Protein AF-A0A940Q8C9-F1 (afdb_monomer_lite)

Structure (mmCIF, N/CA/C/O backbone):
data_AF-A0A940Q8C9-F1
#
_entry.id   AF-A0A940Q8C9-F1
#
loop_
_atom_site.group_PDB
_atom_site.id
_atom_site.type_symbol
_atom_site.label_atom_id
_atom_site.label_alt_id
_atom_site.label_comp_id
_atom_site.label_asym_id
_atom_site.label_entity_id
_atom_site.label_seq_id
_atom_site.pdbx_PDB_ins_code
_atom_site.Cartn_x
_atom_site.Cartn_y
_atom_site.Cartn_z
_atom_site.occupancy
_atom_site.B_iso_or_equiv
_atom_site.auth_seq_id
_atom_site.auth_comp_id
_atom_site.auth_asym_id
_atom_site.auth_atom_id
_atom_site.pdbx_PDB_model_num
ATOM 1 N N . MET A 1 1 ? -50.990 18.602 14.685 1.00 52.66 1 MET A N 1
ATOM 2 C CA . MET A 1 1 ? -50.144 17.385 14.624 1.00 52.66 1 MET A CA 1
ATOM 3 C C . MET A 1 1 ? -49.502 17.151 13.252 1.00 52.66 1 MET A C 1
ATOM 5 O O . MET A 1 1 ? -48.285 17.075 13.209 1.00 52.66 1 MET A O 1
ATOM 9 N N . LYS A 1 2 ? -50.237 17.135 12.124 1.00 50.38 2 LYS A N 1
ATOM 10 C CA . LYS A 1 2 ? -49.641 16.910 10.780 1.00 50.38 2 LYS A CA 1
ATOM 11 C C . LYS A 1 2 ? -48.564 17.929 10.350 1.00 50.38 2 LYS A C 1
ATOM 13 O O . LYS A 1 2 ? -47.567 17.538 9.761 1.00 50.38 2 LYS A O 1
ATOM 18 N N . LYS A 1 3 ? -48.713 19.215 10.699 1.00 49.19 3 LYS A N 1
ATOM 19 C CA . LYS A 1 3 ? -47.729 20.268 10.358 1.00 49.19 3 LYS A CA 1
ATOM 20 C C . LYS A 1 3 ? -46.406 20.170 11.140 1.00 49.19 3 LYS A C 1
ATOM 22 O O . LYS A 1 3 ? -45.382 20.600 10.633 1.00 49.19 3 LYS A O 1
ATOM 27 N N . PHE A 1 4 ? -46.424 19.581 12.338 1.00 51.31 4 PHE A N 1
ATOM 28 C CA . PHE A 1 4 ? -45.225 19.406 13.172 1.00 51.31 4 PHE A CA 1
ATOM 29 C C . PHE A 1 4 ? -44.402 18.190 12.715 1.00 51.31 4 PHE A C 1
ATOM 31 O O . PHE A 1 4 ? -43.180 18.235 12.678 1.00 51.31 4 PHE A O 1
ATOM 38 N N . SER A 1 5 ? -45.088 17.133 12.266 1.00 54.50 5 SER A N 1
ATOM 39 C CA . SER A 1 5 ? -44.463 15.935 11.695 1.00 54.50 5 SER A CA 1
ATOM 40 C C . SER A 1 5 ? -43.783 16.209 10.345 1.00 54.50 5 SER A C 1
ATOM 42 O O . SER A 1 5 ? -42.696 15.699 10.109 1.00 54.50 5 SER A O 1
ATOM 44 N N . MET A 1 6 ? -44.356 17.072 9.496 1.00 52.25 6 MET A N 1
ATOM 45 C CA . MET A 1 6 ? -43.742 17.443 8.211 1.00 52.25 6 MET A CA 1
ATOM 46 C C . MET A 1 6 ? -42.484 18.313 8.383 1.00 52.25 6 MET A C 1
ATOM 48 O O . MET A 1 6 ? -41.526 18.153 7.637 1.00 52.25 6 MET A O 1
ATOM 52 N N . PHE A 1 7 ? -42.453 19.183 9.399 1.00 61.44 7 PHE A N 1
ATOM 53 C CA . PHE A 1 7 ? -41.274 19.999 9.708 1.00 61.44 7 PHE A CA 1
ATOM 54 C C . PHE A 1 7 ? -40.111 19.144 10.237 1.00 61.44 7 PHE A C 1
ATOM 56 O O . PHE A 1 7 ? -38.974 19.326 9.816 1.00 61.44 7 PHE A O 1
ATOM 63 N N . LEU A 1 8 ? -40.401 18.152 11.088 1.00 61.50 8 LEU A N 1
ATOM 64 C CA . LEU A 1 8 ? -39.400 17.222 11.621 1.00 61.50 8 LEU A CA 1
ATOM 65 C C . LEU A 1 8 ? -38.779 16.335 10.525 1.00 61.50 8 LEU A C 1
ATOM 67 O O . LEU A 1 8 ? -37.570 16.133 10.518 1.00 61.50 8 LEU A O 1
ATOM 71 N N . VAL A 1 9 ? -39.581 15.866 9.562 1.00 64.19 9 VAL A N 1
ATOM 72 C CA . VAL A 1 9 ? -39.087 15.085 8.411 1.00 64.19 9 VAL A CA 1
ATOM 73 C C . VAL A 1 9 ? -38.202 15.934 7.491 1.00 64.19 9 VAL A C 1
ATOM 75 O O . VAL A 1 9 ? -37.179 15.445 7.028 1.00 64.19 9 VAL A O 1
ATOM 78 N N . CYS A 1 10 ? -38.529 17.213 7.269 1.00 58.03 10 CYS A N 1
ATOM 79 C CA . CYS A 1 10 ? -37.670 18.110 6.489 1.00 58.03 10 CYS A CA 1
ATOM 80 C C . CYS A 1 10 ? -36.346 18.431 7.197 1.00 58.03 10 CYS A C 1
ATOM 82 O O . CYS A 1 10 ? -35.326 18.514 6.525 1.00 58.03 10 CYS A O 1
ATOM 84 N N . VAL A 1 11 ? -36.335 18.576 8.527 1.00 60.50 11 VAL A N 1
ATOM 85 C CA . VAL A 1 11 ? -35.098 18.805 9.298 1.00 60.50 11 VAL A CA 1
ATOM 86 C C . VAL A 1 11 ? -34.205 17.561 9.302 1.00 60.50 11 VAL A C 1
ATOM 88 O O . VAL A 1 11 ? -33.005 17.692 9.099 1.00 60.50 11 VAL A O 1
ATOM 91 N N . ILE A 1 12 ? -34.771 16.356 9.438 1.00 59.47 12 ILE A N 1
ATOM 92 C CA . ILE A 1 12 ? -34.012 15.096 9.326 1.00 59.47 12 ILE A CA 1
ATOM 93 C C . ILE A 1 12 ? -33.476 14.910 7.899 1.00 59.47 12 ILE A C 1
ATOM 95 O O . ILE A 1 12 ? -32.313 14.560 7.738 1.00 59.47 12 ILE A O 1
ATOM 99 N N . ALA A 1 13 ? -34.276 15.222 6.872 1.00 56.12 13 ALA A N 1
ATOM 100 C CA . ALA A 1 13 ? -33.840 15.172 5.476 1.00 56.12 13 ALA A CA 1
ATOM 101 C C . ALA A 1 13 ? -32.721 16.189 5.172 1.00 56.12 13 ALA A C 1
ATOM 103 O O . ALA A 1 13 ? -31.769 15.867 4.467 1.00 56.12 13 ALA A O 1
ATOM 104 N N . LEU A 1 14 ? -32.800 17.401 5.734 1.00 52.22 14 LEU A N 1
ATOM 105 C CA . LEU A 1 14 ? -31.763 18.433 5.606 1.00 52.22 14 LEU A CA 1
ATOM 106 C C . LEU A 1 14 ? -30.478 18.062 6.361 1.00 52.22 14 LEU A C 1
ATOM 108 O O . LEU A 1 14 ? -29.399 18.303 5.834 1.00 52.22 14 LEU A O 1
ATOM 112 N N . LEU A 1 15 ? -30.579 17.420 7.530 1.00 51.66 15 LEU A N 1
ATOM 113 C CA . LEU A 1 15 ? -29.425 16.891 8.272 1.00 51.66 15 LEU A CA 1
ATOM 114 C C . LEU A 1 15 ? -28.796 15.665 7.588 1.00 51.66 15 LEU A C 1
ATOM 116 O O . LEU A 1 15 ? -27.588 15.477 7.672 1.00 51.66 15 LEU A O 1
ATOM 120 N N . SER A 1 16 ? -29.580 14.868 6.854 1.00 50.97 16 SER A N 1
ATOM 121 C CA . SER A 1 16 ? -29.065 13.750 6.049 1.00 50.97 16 SER A CA 1
ATOM 122 C C . SER A 1 16 ? -28.447 14.169 4.709 1.00 50.97 16 SER A C 1
ATOM 124 O O . SER A 1 16 ? -27.804 13.352 4.060 1.00 50.97 16 SER A O 1
ATOM 126 N N . LEU A 1 17 ? -28.634 15.422 4.274 1.00 45.56 17 LEU A N 1
ATOM 127 C CA . LEU A 1 17 ? -28.135 15.923 2.985 1.00 45.56 17 LEU A CA 1
ATOM 128 C C . LEU A 1 17 ? -26.824 16.719 3.090 1.00 45.56 17 LEU A C 1
ATOM 130 O O . LEU A 1 17 ? -26.270 17.085 2.057 1.00 45.56 17 LEU A O 1
ATOM 134 N N . THR A 1 18 ? -26.315 16.987 4.296 1.00 48.41 18 THR A N 1
ATOM 135 C CA . THR A 1 18 ? -25.105 17.812 4.488 1.00 48.41 18 THR A CA 1
ATOM 136 C C . THR A 1 18 ? -23.922 17.085 5.131 1.00 48.41 18 THR A C 1
ATOM 138 O O . THR A 1 18 ? -22.880 17.706 5.293 1.00 48.41 18 THR A O 1
ATOM 141 N N . GLY A 1 19 ? -24.052 15.807 5.511 1.00 44.69 19 GLY A N 1
ATOM 142 C CA . GLY A 1 19 ? -23.060 15.140 6.373 1.00 44.69 19 GLY A CA 1
ATOM 143 C C . GLY A 1 19 ? -22.216 14.023 5.751 1.00 44.69 19 GLY A C 1
ATOM 144 O O . GLY A 1 19 ? -21.206 13.659 6.334 1.00 44.69 19 GLY A O 1
ATOM 145 N N . CYS A 1 20 ? -22.589 13.461 4.598 1.00 44.59 20 CYS A N 1
ATOM 146 C CA . CYS A 1 20 ? -21.961 12.219 4.113 1.00 44.59 20 CYS A CA 1
ATOM 147 C C . CYS A 1 20 ? -20.843 12.406 3.073 1.00 44.59 20 CYS A C 1
ATOM 149 O O . CYS A 1 20 ? -20.395 11.416 2.509 1.00 44.59 20 CYS A O 1
ATOM 151 N N . SER A 1 21 ? -20.408 13.632 2.762 1.00 46.25 21 SER A N 1
ATOM 152 C CA . SER A 1 21 ? -19.502 13.856 1.619 1.00 46.25 21 SER A CA 1
ATOM 153 C C . SER A 1 21 ? -18.342 14.829 1.859 1.00 46.25 21 SER A C 1
ATOM 155 O O . SER A 1 21 ? -17.823 15.355 0.878 1.00 46.25 21 SER A O 1
ATOM 157 N N . MET A 1 22 ? -17.998 15.142 3.113 1.00 54.56 22 MET A N 1
ATOM 158 C CA . MET A 1 22 ? -16.935 16.106 3.469 1.00 54.56 22 MET A CA 1
ATOM 159 C C . MET A 1 22 ? -16.327 15.762 4.834 1.00 54.56 22 MET A C 1
ATOM 161 O O . MET A 1 22 ? -16.489 16.512 5.793 1.00 54.56 22 MET A O 1
ATOM 165 N N . LEU A 1 23 ? -15.762 14.564 4.983 1.00 69.62 23 LEU A N 1
ATOM 166 C CA . LEU A 1 23 ? -15.198 14.160 6.273 1.00 69.62 23 LEU A CA 1
ATOM 167 C C . LEU A 1 23 ? -13.676 14.312 6.253 1.00 69.62 23 LEU A C 1
ATOM 169 O O . LEU A 1 23 ? -13.144 15.084 7.044 1.00 69.62 23 LEU A O 1
ATOM 173 N N . TYR A 1 24 ? -12.983 13.701 5.295 1.00 78.56 24 TYR A N 1
ATOM 174 C CA . TYR A 1 24 ? -11.535 13.854 5.120 1.00 78.56 24 TYR A CA 1
ATOM 175 C C . TYR A 1 24 ? -11.202 15.005 4.161 1.00 78.56 24 TYR A C 1
ATOM 177 O O . TYR A 1 24 ? -11.070 14.787 2.958 1.00 78.56 24 TYR A O 1
ATOM 185 N N . ASP A 1 25 ? -11.066 16.225 4.684 1.00 84.00 25 ASP A N 1
ATOM 186 C CA . ASP A 1 25 ? -10.789 17.430 3.879 1.00 84.00 25 ASP A CA 1
ATOM 187 C C . ASP A 1 25 ? -9.340 17.933 4.002 1.00 84.00 25 ASP A C 1
ATOM 189 O O . ASP A 1 25 ? -8.892 18.742 3.182 1.00 84.00 25 ASP A O 1
ATOM 193 N N . ASN A 1 26 ? -8.568 17.417 4.964 1.00 88.19 26 ASN A N 1
ATOM 194 C CA . ASN A 1 26 ? -7.164 17.778 5.137 1.00 88.19 26 ASN A CA 1
ATOM 195 C C . ASN A 1 26 ? -6.228 16.725 4.541 1.00 88.19 26 ASN A C 1
ATOM 197 O O . ASN A 1 26 ? -6.516 15.528 4.564 1.00 88.19 26 ASN A O 1
ATOM 201 N N . TYR A 1 27 ? -5.097 17.188 4.016 1.00 91.88 27 TYR A N 1
ATOM 202 C CA . TYR A 1 27 ? -4.074 16.359 3.391 1.00 91.88 27 TYR A CA 1
ATOM 203 C C . TYR A 1 27 ? -2.691 16.936 3.683 1.00 91.88 27 TYR A C 1
ATOM 205 O O . TYR A 1 27 ? -2.486 18.145 3.568 1.00 91.88 27 TYR A O 1
ATOM 213 N N . GLN A 1 28 ? -1.756 16.061 4.040 1.00 93.06 28 GLN A N 1
ATOM 214 C CA . GLN A 1 28 ? -0.373 16.407 4.312 1.00 93.06 28 GLN A CA 1
ATOM 215 C C . GLN A 1 28 ? 0.560 15.392 3.643 1.00 93.06 28 GLN A C 1
ATOM 217 O O . GLN A 1 28 ? 0.499 14.196 3.929 1.00 93.06 28 GLN A O 1
ATOM 222 N N . ASN A 1 29 ? 1.452 15.884 2.782 1.00 93.06 29 ASN A N 1
ATOM 223 C CA . ASN A 1 29 ? 2.464 15.056 2.130 1.00 93.06 29 ASN A CA 1
ATOM 224 C C . ASN A 1 29 ? 3.605 14.751 3.093 1.00 93.06 29 ASN A C 1
ATOM 226 O O . ASN A 1 29 ? 4.049 15.654 3.814 1.00 93.06 29 ASN A O 1
ATOM 230 N N . ASN A 1 30 ? 4.106 13.514 3.038 1.00 91.38 30 ASN A N 1
ATOM 231 C CA . ASN A 1 30 ? 5.232 13.022 3.829 1.00 91.38 30 ASN A CA 1
ATOM 232 C C . ASN A 1 30 ? 5.134 13.455 5.306 1.00 91.38 30 ASN A C 1
ATOM 234 O O . ASN A 1 30 ? 6.054 14.035 5.887 1.00 91.38 30 ASN A O 1
ATOM 238 N N . ALA A 1 31 ? 3.947 13.255 5.874 1.00 93.19 31 ALA A N 1
ATOM 239 C CA . ALA A 1 31 ? 3.534 13.767 7.168 1.00 93.19 31 ALA A CA 1
ATOM 240 C C . ALA A 1 31 ? 4.180 13.003 8.330 1.00 93.19 31 ALA A C 1
ATOM 242 O O . ALA A 1 31 ? 4.533 13.604 9.345 1.00 93.19 31 ALA A O 1
ATOM 243 N N . ILE A 1 32 ? 4.321 11.683 8.189 1.00 95.88 32 ILE A N 1
ATOM 244 C CA . ILE A 1 32 ? 4.842 10.799 9.234 1.00 95.88 32 ILE A CA 1
ATOM 245 C C . ILE A 1 32 ? 5.510 9.578 8.607 1.00 95.88 32 ILE A C 1
ATOM 247 O O . ILE A 1 32 ? 4.900 8.890 7.804 1.00 95.88 32 ILE A O 1
ATOM 251 N N . ASN A 1 33 ? 6.760 9.289 8.973 1.00 93.94 33 ASN A N 1
ATOM 252 C CA . ASN A 1 33 ? 7.477 8.062 8.589 1.00 93.94 33 ASN A CA 1
ATOM 253 C C . ASN A 1 33 ? 7.437 7.715 7.084 1.00 93.94 33 ASN A C 1
ATOM 255 O O . ASN A 1 33 ? 7.368 6.540 6.737 1.00 93.94 33 ASN A O 1
ATOM 259 N N . GLY A 1 34 ? 7.469 8.711 6.192 1.00 95.50 34 GLY A N 1
ATOM 260 C CA . GLY A 1 34 ? 7.382 8.479 4.746 1.00 95.50 34 GLY A CA 1
ATOM 261 C C . GLY A 1 34 ? 5.957 8.368 4.202 1.00 95.50 34 GLY A C 1
ATOM 262 O O . GLY A 1 34 ? 5.801 8.105 3.018 1.00 95.50 34 GLY A O 1
ATOM 263 N N . PHE A 1 35 ? 4.922 8.563 5.021 1.00 97.62 35 PHE A N 1
ATOM 264 C CA . PHE A 1 35 ? 3.530 8.494 4.587 1.00 97.62 35 PHE A CA 1
ATOM 265 C C . PHE A 1 35 ? 2.925 9.853 4.278 1.00 97.62 35 PHE A C 1
ATOM 267 O O . PHE A 1 35 ? 3.045 10.805 5.051 1.00 97.62 35 PHE A O 1
ATOM 274 N N . ASP A 1 36 ? 2.167 9.890 3.198 1.00 97.00 36 ASP A N 1
ATOM 275 C CA . ASP A 1 36 ? 1.113 10.863 2.980 1.00 97.00 36 ASP A CA 1
ATOM 276 C C . ASP A 1 36 ? -0.103 10.521 3.848 1.00 97.00 36 ASP A C 1
ATOM 278 O O . ASP A 1 36 ? -0.522 9.363 3.920 1.00 97.00 36 ASP A O 1
ATOM 282 N N . VAL A 1 37 ? -0.669 11.536 4.504 1.00 96.75 37 VAL A N 1
ATOM 283 C CA . VAL A 1 37 ? -1.803 11.382 5.424 1.00 96.75 37 VAL A CA 1
ATOM 284 C C . VAL A 1 37 ? -2.952 12.277 4.996 1.00 96.75 37 VAL A C 1
ATOM 286 O O . VAL A 1 37 ? -2.770 13.458 4.689 1.00 96.75 37 VAL A O 1
ATOM 289 N N . LYS A 1 38 ? -4.161 11.724 5.041 1.00 95.00 38 LYS A N 1
ATOM 290 C CA . LYS A 1 38 ? -5.417 12.462 4.918 1.00 95.00 38 LYS A CA 1
ATOM 291 C C . LYS A 1 38 ? -6.206 12.295 6.200 1.00 95.00 38 LYS A C 1
ATOM 293 O O . LYS A 1 38 ? -6.242 11.205 6.756 1.00 95.00 38 LYS A O 1
ATOM 298 N N . TYR A 1 39 ? -6.808 13.372 6.692 1.00 94.56 39 TYR A N 1
ATOM 299 C CA . TYR A 1 39 ? -7.421 13.358 8.018 1.00 94.56 39 TYR A CA 1
ATOM 300 C C . TYR A 1 39 ? -8.653 14.253 8.127 1.00 94.56 39 TYR A C 1
ATOM 302 O O . TYR A 1 39 ? -8.871 15.181 7.337 1.00 94.56 39 TYR A O 1
ATOM 310 N N . SER A 1 40 ? -9.459 13.948 9.137 1.00 91.81 40 SER A N 1
ATOM 311 C CA . SER A 1 40 ? -10.677 14.647 9.498 1.00 91.81 40 SER A CA 1
ATOM 312 C C . SER A 1 40 ? -10.627 15.054 10.963 1.00 91.81 40 SER A C 1
ATOM 314 O O . SER A 1 40 ? -10.765 14.217 11.846 1.00 91.81 40 SER A O 1
ATOM 316 N N . GLU A 1 41 ? -10.542 16.354 11.232 1.00 89.62 41 GLU A N 1
ATOM 317 C CA . GLU A 1 41 ? -10.690 16.870 12.604 1.00 89.62 41 GLU A CA 1
ATOM 318 C C . GLU A 1 41 ? -12.118 16.673 13.146 1.00 89.62 41 GLU A C 1
ATOM 320 O O . GLU A 1 41 ? -12.353 16.753 14.346 1.00 89.62 41 GLU A O 1
ATOM 325 N N . VAL A 1 42 ? -13.094 16.452 12.258 1.00 88.38 42 VAL A N 1
ATOM 326 C CA . VAL A 1 42 ? -14.498 16.236 12.632 1.00 88.38 42 VAL A CA 1
ATOM 327 C C . VAL A 1 42 ? -14.743 14.789 13.046 1.00 88.38 42 VAL A C 1
ATOM 329 O O . VAL A 1 42 ? -15.498 14.562 13.990 1.00 88.38 42 VAL A O 1
ATOM 332 N N . LEU A 1 43 ? -14.146 13.827 12.334 1.00 88.12 43 LEU A N 1
ATOM 333 C CA . LEU A 1 43 ? -14.212 12.412 12.710 1.00 88.12 43 LEU A CA 1
ATOM 334 C C . LEU A 1 43 ? -13.189 12.028 13.776 1.00 88.12 43 LEU A C 1
ATOM 336 O O . LEU A 1 43 ? -13.402 11.025 14.441 1.00 88.12 43 LEU A O 1
ATOM 340 N N . ASP A 1 44 ? -12.137 12.831 13.953 1.00 91.88 44 ASP A N 1
ATOM 341 C CA . ASP A 1 44 ? -10.985 12.504 14.801 1.00 91.88 44 ASP A CA 1
ATOM 342 C C . ASP A 1 44 ? -10.204 11.277 14.285 1.00 91.88 44 ASP A C 1
ATOM 344 O O . ASP A 1 44 ? -9.709 10.434 15.035 1.00 91.88 44 ASP A O 1
ATOM 348 N N . GLU A 1 45 ? -10.108 11.172 12.958 1.00 94.31 45 GLU A N 1
ATOM 349 C CA . GLU A 1 45 ? -9.556 10.017 12.248 1.00 94.31 45 GLU A CA 1
ATOM 350 C C . GLU A 1 45 ? -8.667 10.445 11.074 1.00 94.31 45 GLU A C 1
ATOM 352 O O . GLU A 1 45 ? -8.815 11.527 10.491 1.00 94.31 45 GLU A O 1
ATOM 357 N N . ALA A 1 46 ? -7.753 9.555 10.700 1.00 96.12 46 ALA A N 1
ATOM 358 C CA . ALA A 1 46 ? -6.815 9.696 9.603 1.00 96.12 46 ALA A CA 1
ATOM 359 C C . ALA A 1 46 ? -6.680 8.385 8.811 1.00 96.12 46 ALA A C 1
ATOM 361 O O . ALA A 1 46 ? -6.925 7.292 9.316 1.00 96.12 46 ALA A O 1
ATOM 362 N N . PHE A 1 47 ? -6.219 8.488 7.571 1.00 95.75 47 PHE A N 1
ATOM 363 C CA . PHE A 1 47 ? -5.768 7.351 6.776 1.00 95.75 47 PHE A CA 1
ATOM 364 C C . PHE A 1 47 ? -4.481 7.696 6.026 1.00 95.75 47 PHE A C 1
ATOM 366 O O . PHE A 1 47 ? -4.201 8.868 5.750 1.00 95.75 47 PHE A O 1
ATOM 373 N N . VAL A 1 48 ? -3.703 6.668 5.688 1.00 96.12 48 VAL A N 1
ATOM 374 C CA . VAL A 1 48 ? -2.496 6.799 4.855 1.00 96.12 48 VAL A CA 1
ATOM 375 C C . VAL A 1 48 ? -2.771 6.293 3.449 1.00 96.12 48 VAL A C 1
ATOM 377 O O . VAL A 1 48 ? -3.435 5.271 3.286 1.00 96.12 48 VAL A O 1
ATOM 380 N N . ASP A 1 49 ? -2.262 6.975 2.423 1.00 92.44 49 ASP A N 1
ATOM 381 C CA . ASP A 1 49 ? -2.480 6.564 1.028 1.00 92.44 49 ASP A CA 1
ATOM 382 C C . ASP A 1 49 ? -1.223 6.487 0.156 1.00 92.44 49 ASP A C 1
ATOM 384 O O . ASP A 1 49 ? -1.209 5.740 -0.813 1.00 92.44 49 ASP A O 1
ATOM 388 N N . THR A 1 50 ? -0.123 7.132 0.521 1.00 94.56 50 THR A N 1
ATOM 389 C CA . THR A 1 50 ? 1.147 6.924 -0.192 1.00 94.56 50 THR A CA 1
ATOM 390 C C . THR A 1 50 ? 2.256 6.681 0.804 1.00 94.56 50 THR A C 1
ATOM 392 O O . THR A 1 50 ? 2.416 7.463 1.734 1.00 94.56 50 THR A O 1
ATOM 395 N N . TYR A 1 51 ? 3.033 5.619 0.604 1.00 96.94 51 TYR A N 1
ATOM 396 C CA . TYR A 1 51 ? 4.329 5.442 1.248 1.00 96.94 51 TYR A CA 1
ATOM 397 C C . TYR A 1 51 ? 5.448 5.767 0.255 1.00 96.94 51 TYR A C 1
ATOM 399 O O . TYR A 1 51 ? 5.572 5.118 -0.784 1.00 96.94 51 TYR A O 1
ATOM 407 N N . HIS A 1 52 ? 6.265 6.760 0.585 1.00 96.88 52 HIS A N 1
ATOM 408 C CA . HIS A 1 52 ? 7.420 7.195 -0.197 1.00 96.88 52 HIS A CA 1
ATOM 409 C C . HIS A 1 52 ? 8.621 6.304 0.123 1.00 96.88 52 HIS A C 1
ATOM 411 O O . HIS A 1 52 ? 9.312 6.517 1.122 1.00 96.88 52 HIS A O 1
ATOM 417 N N . TRP A 1 53 ? 8.864 5.286 -0.706 1.00 97.06 53 TRP A N 1
ATOM 418 C CA . TRP A 1 53 ? 10.000 4.383 -0.522 1.00 97.06 53 TRP A CA 1
ATOM 419 C C . TRP A 1 53 ? 11.304 5.064 -0.953 1.00 97.06 53 TRP A C 1
ATOM 421 O O . TRP A 1 53 ? 11.376 5.698 -2.001 1.00 97.06 53 TRP A O 1
ATOM 431 N N . ASP A 1 54 ? 12.366 4.920 -0.162 1.00 94.81 54 ASP A N 1
ATOM 432 C CA . ASP A 1 54 ? 13.659 5.568 -0.429 1.00 94.81 54 ASP A CA 1
ATOM 433 C C . ASP A 1 54 ? 14.612 4.731 -1.307 1.00 94.81 54 ASP A C 1
ATOM 435 O O . ASP A 1 54 ? 15.730 5.158 -1.599 1.00 94.81 54 ASP A O 1
ATOM 439 N N . GLY A 1 55 ? 14.179 3.543 -1.740 1.00 94.75 55 GLY A N 1
ATOM 440 C CA . GLY A 1 55 ? 14.975 2.620 -2.552 1.00 94.75 55 GLY A CA 1
ATOM 441 C C . GLY A 1 55 ? 15.815 1.617 -1.750 1.00 94.75 55 GLY A C 1
ATOM 442 O O . GLY A 1 55 ? 16.447 0.746 -2.351 1.00 94.75 55 GLY A O 1
ATOM 443 N N . THR A 1 56 ? 15.831 1.699 -0.415 1.00 95.31 56 THR A N 1
ATOM 444 C CA . THR A 1 56 ? 16.619 0.801 0.449 1.00 95.31 56 THR A CA 1
ATOM 445 C C . THR A 1 56 ? 15.865 -0.478 0.813 1.00 95.31 56 THR A C 1
ATOM 447 O O . THR A 1 56 ? 14.633 -0.520 0.833 1.00 95.31 56 THR A O 1
ATOM 450 N N . ASP A 1 57 ? 16.596 -1.551 1.123 1.00 95.44 57 ASP A N 1
ATOM 451 C CA . ASP A 1 57 ? 15.982 -2.805 1.577 1.00 95.44 57 ASP A CA 1
ATOM 452 C C . ASP A 1 57 ? 15.381 -2.670 2.982 1.00 95.44 57 ASP A C 1
ATOM 454 O O . ASP A 1 57 ? 14.362 -3.293 3.286 1.00 95.44 57 ASP A O 1
ATOM 458 N N . GLU A 1 58 ? 15.967 -1.828 3.835 1.00 95.56 58 GLU A N 1
ATOM 459 C CA . GLU A 1 58 ? 15.454 -1.536 5.170 1.00 95.56 58 GLU A CA 1
ATOM 460 C C . GLU A 1 58 ? 14.047 -0.930 5.099 1.00 95.56 58 GLU A C 1
ATOM 462 O O . GLU A 1 58 ? 13.139 -1.423 5.776 1.00 95.56 58 GLU A O 1
ATOM 467 N N . ALA A 1 59 ? 13.841 0.054 4.215 1.00 95.38 59 ALA A N 1
ATOM 468 C CA . ALA A 1 59 ? 12.561 0.732 4.003 1.00 95.38 59 ALA A CA 1
ATOM 469 C C . ALA A 1 59 ? 11.491 -0.133 3.304 1.00 95.38 59 ALA A C 1
ATOM 471 O O . ALA A 1 59 ? 10.355 0.303 3.136 1.00 95.38 59 ALA A O 1
ATOM 472 N N . LYS A 1 60 ? 11.801 -1.386 2.938 1.00 97.12 60 LYS A N 1
ATOM 473 C CA . LYS A 1 60 ? 10.772 -2.365 2.539 1.00 97.12 60 LYS A CA 1
ATOM 474 C C . LYS A 1 60 ? 9.989 -2.917 3.730 1.00 97.12 60 LYS A C 1
ATOM 476 O O . LYS A 1 60 ? 8.983 -3.594 3.528 1.00 97.12 60 LYS A O 1
ATOM 481 N N . ASN A 1 61 ? 10.447 -2.665 4.959 1.00 98.06 61 ASN A N 1
ATOM 482 C CA . ASN A 1 61 ? 9.757 -3.032 6.193 1.00 98.06 61 ASN A CA 1
ATOM 483 C C . ASN A 1 61 ? 8.975 -1.822 6.703 1.00 98.06 61 ASN A C 1
ATOM 485 O O . ASN A 1 61 ? 9.499 -0.961 7.406 1.00 98.06 61 ASN A O 1
ATOM 489 N N . ILE A 1 62 ? 7.714 -1.765 6.305 1.00 97.62 62 ILE A N 1
ATOM 490 C CA . ILE A 1 62 ? 6.813 -0.645 6.513 1.00 97.62 62 ILE A CA 1
ATOM 491 C C . ILE A 1 62 ? 5.988 -0.907 7.770 1.00 97.62 62 ILE A C 1
ATOM 493 O O . ILE A 1 62 ? 5.346 -1.947 7.893 1.00 97.62 62 ILE A O 1
ATOM 497 N N . VAL A 1 63 ? 5.966 0.053 8.689 1.00 98.06 63 VAL A N 1
ATOM 498 C CA . VAL A 1 63 ? 5.087 0.034 9.864 1.00 98.06 63 VAL A CA 1
ATOM 499 C C . VAL A 1 63 ? 4.039 1.116 9.675 1.00 98.06 63 VAL A C 1
ATOM 501 O O . VAL A 1 63 ? 4.388 2.295 9.588 1.00 98.06 63 VAL A O 1
ATOM 504 N N . ILE A 1 64 ? 2.769 0.721 9.588 1.00 97.94 64 ILE A N 1
ATOM 505 C CA . ILE A 1 64 ? 1.666 1.681 9.530 1.00 97.94 64 ILE A CA 1
ATOM 506 C C . ILE A 1 64 ? 1.605 2.394 10.886 1.00 97.94 64 ILE A C 1
ATOM 508 O O . ILE A 1 64 ? 1.568 1.706 11.900 1.00 97.94 64 ILE A O 1
ATOM 512 N N . PRO A 1 65 ? 1.642 3.734 10.959 1.00 97.56 65 PRO A N 1
ATOM 513 C CA . PRO A 1 65 ? 1.572 4.416 12.245 1.00 97.56 65 PRO A CA 1
ATOM 514 C C . PRO A 1 65 ? 0.192 4.226 12.892 1.00 97.56 65 PRO A C 1
ATOM 516 O O . PRO A 1 65 ? -0.807 4.069 12.198 1.00 97.56 65 PRO A O 1
ATOM 519 N N . GLU A 1 66 ? 0.124 4.266 14.222 1.00 97.44 66 GLU A N 1
ATOM 520 C CA . GLU A 1 66 ? -1.154 4.161 14.943 1.00 97.44 66 GLU A CA 1
ATOM 521 C C . GLU A 1 66 ? -1.985 5.445 14.869 1.00 97.44 66 GLU A C 1
ATOM 523 O O . GLU A 1 66 ? -3.217 5.387 14.889 1.00 97.44 66 GLU A O 1
ATOM 528 N N . GLU A 1 67 ? -1.308 6.596 14.836 1.00 97.25 67 GLU A N 1
ATOM 529 C CA . GLU A 1 67 ? -1.898 7.921 15.011 1.00 97.25 67 GLU A CA 1
ATOM 530 C C . GLU A 1 67 ? -1.134 8.992 14.217 1.00 97.25 67 GLU A C 1
ATOM 532 O O . GLU A 1 67 ? 0.063 8.865 13.935 1.00 97.25 67 GLU A O 1
ATOM 537 N N . TYR A 1 68 ? -1.828 10.084 13.905 1.00 97.19 68 TYR A N 1
ATOM 538 C CA . TYR A 1 68 ? -1.274 11.322 13.369 1.00 97.19 68 TYR A CA 1
ATOM 539 C C . TYR A 1 68 ? -1.972 12.517 14.029 1.00 97.19 68 TYR A C 1
ATOM 541 O O . TYR A 1 68 ? -3.185 12.650 13.919 1.00 97.19 68 TYR A O 1
ATOM 549 N N . ASN A 1 69 ? -1.217 13.403 14.690 1.00 95.06 69 ASN A N 1
ATOM 550 C CA . ASN A 1 69 ? -1.765 14.540 15.451 1.00 95.06 69 ASN A CA 1
ATOM 551 C C . ASN A 1 69 ? -2.908 14.133 16.404 1.00 95.06 69 ASN A C 1
ATOM 553 O O . ASN A 1 69 ? -3.985 14.720 16.357 1.00 95.06 69 ASN A O 1
ATOM 557 N N . ASP A 1 70 ? -2.671 13.108 17.228 1.00 95.44 70 ASP A N 1
ATOM 558 C CA . ASP A 1 70 ? -3.630 12.523 18.183 1.00 95.44 70 ASP A CA 1
ATOM 559 C C . ASP A 1 70 ? -4.882 11.863 17.551 1.00 95.44 70 ASP A C 1
ATOM 561 O O . ASP A 1 70 ? -5.672 11.251 18.266 1.00 95.44 70 ASP A O 1
ATOM 565 N N . MET A 1 71 ? -5.044 11.915 16.222 1.00 96.19 71 MET A N 1
ATOM 566 C CA . MET A 1 71 ? -6.099 11.209 15.486 1.00 96.19 71 MET A CA 1
ATOM 567 C C . MET A 1 71 ? -5.643 9.800 15.127 1.00 96.19 71 MET A C 1
ATOM 569 O O . MET A 1 71 ? -4.511 9.598 14.681 1.00 96.19 71 MET A O 1
ATOM 573 N N . LYS A 1 72 ? -6.540 8.821 15.243 1.00 97.00 72 LYS A N 1
ATOM 574 C CA . LYS A 1 72 ? -6.234 7.428 14.896 1.00 97.00 72 LYS A CA 1
ATOM 575 C C . LYS A 1 72 ? -6.074 7.253 13.394 1.00 97.00 72 LYS A C 1
ATOM 577 O O . LYS A 1 72 ? -6.892 7.751 12.627 1.00 97.00 72 LYS A O 1
ATOM 582 N N . ILE A 1 73 ? -5.070 6.483 12.982 1.00 97.31 73 ILE A N 1
ATOM 583 C CA . ILE A 1 73 ? -4.976 5.994 11.607 1.00 97.31 73 ILE A CA 1
ATOM 584 C C . ILE A 1 73 ? -5.820 4.727 11.497 1.00 97.31 73 ILE A C 1
ATOM 586 O O . ILE A 1 73 ? -5.450 3.675 12.020 1.00 97.31 73 ILE A O 1
ATOM 590 N N . THR A 1 74 ? -6.965 4.848 10.834 1.00 96.62 74 THR A N 1
ATOM 591 C CA . THR A 1 74 ? -7.991 3.800 10.764 1.00 96.62 74 THR A CA 1
ATOM 592 C C . THR A 1 74 ? -8.001 3.059 9.434 1.00 96.62 74 THR A C 1
ATOM 594 O O . THR A 1 74 ? -8.560 1.966 9.356 1.00 96.62 74 THR A O 1
ATOM 597 N N . ALA A 1 75 ? -7.345 3.585 8.393 1.00 95.50 75 ALA A N 1
ATOM 598 C CA . ALA A 1 75 ? -7.378 2.958 7.076 1.00 95.50 75 ALA A CA 1
ATOM 599 C C . ALA A 1 75 ? -6.075 3.038 6.265 1.00 95.50 75 ALA A C 1
ATOM 601 O O . ALA A 1 75 ? -5.271 3.969 6.398 1.00 95.50 75 ALA A O 1
ATOM 602 N N . LEU A 1 76 ? -5.915 2.051 5.375 1.00 95.00 76 LEU A N 1
ATOM 603 C CA . LEU A 1 76 ? -5.026 2.106 4.213 1.00 95.00 76 LEU A CA 1
ATOM 604 C C . LEU A 1 76 ? -5.843 2.483 2.975 1.00 95.00 76 LEU A C 1
ATOM 606 O O . LEU A 1 76 ? -6.707 1.724 2.520 1.00 95.00 76 LEU A O 1
ATOM 610 N N . GLY A 1 77 ? -5.546 3.657 2.429 1.00 92.44 77 GLY A N 1
ATOM 611 C CA . GLY A 1 77 ? -6.361 4.314 1.422 1.00 92.44 77 GLY A CA 1
ATOM 612 C C . GLY A 1 77 ? -7.686 4.808 2.001 1.00 92.44 77 GLY A C 1
ATOM 613 O O . GLY A 1 77 ? -7.977 4.645 3.184 1.00 92.44 77 GLY A O 1
ATOM 614 N N . GLY A 1 78 ? -8.495 5.442 1.163 1.00 91.00 78 GLY A N 1
ATOM 615 C CA . GLY A 1 78 ? -9.751 6.034 1.599 1.00 91.00 78 GLY A CA 1
ATOM 616 C C . GLY A 1 78 ? -10.387 6.914 0.542 1.00 91.00 78 GLY A C 1
ATOM 617 O O . GLY A 1 78 ? -10.111 6.803 -0.655 1.00 91.00 78 GLY A O 1
ATOM 618 N N . TYR A 1 79 ? -11.240 7.823 0.997 1.00 88.38 79 TYR A N 1
ATOM 619 C CA . TYR A 1 79 ? -11.873 8.827 0.155 1.00 88.38 79 TYR A CA 1
ATOM 620 C C . TYR A 1 79 ? -11.581 10.218 0.698 1.00 88.38 79 TYR A C 1
ATOM 622 O O . TYR A 1 79 ? -11.757 10.483 1.884 1.00 88.38 79 TYR A O 1
ATOM 630 N N . TYR A 1 80 ? -11.173 11.117 -0.189 1.00 85.88 80 TYR A N 1
ATOM 631 C CA . TYR A 1 80 ? -10.809 12.491 0.136 1.00 85.88 80 TYR A CA 1
ATOM 632 C C . TYR A 1 80 ? -11.805 13.500 -0.436 1.00 85.88 80 TYR A C 1
ATOM 634 O O . TYR A 1 80 ? -12.322 13.332 -1.549 1.00 85.88 80 TYR A O 1
ATOM 642 N N . GLY A 1 81 ? -12.048 14.586 0.298 1.00 83.75 81 GLY A N 1
ATOM 643 C CA . GLY A 1 81 ? -12.920 15.677 -0.114 1.00 83.75 81 GLY A CA 1
ATOM 644 C C . GLY A 1 81 ? -14.311 15.174 -0.496 1.00 83.75 81 GLY A C 1
ATOM 645 O O . GLY A 1 81 ? -14.987 14.490 0.268 1.00 83.75 81 GLY A O 1
ATOM 646 N N . ARG A 1 82 ? -14.725 15.447 -1.740 1.00 81.94 82 ARG A N 1
ATOM 647 C CA . ARG A 1 82 ? -16.041 15.054 -2.284 1.00 81.94 82 ARG A CA 1
ATOM 648 C C . ARG A 1 82 ? -16.132 13.584 -2.722 1.00 81.94 82 ARG A C 1
ATOM 650 O O . ARG A 1 82 ? -16.883 13.276 -3.646 1.00 81.94 82 ARG A O 1
ATOM 657 N N . GLY A 1 83 ? -15.370 12.696 -2.090 1.00 82.00 83 GLY A N 1
ATOM 658 C CA . GLY A 1 83 ? -15.363 11.267 -2.406 1.00 82.00 83 GLY A CA 1
ATOM 659 C C . GLY A 1 83 ? -14.371 10.873 -3.501 1.00 82.00 83 GLY A C 1
ATOM 660 O O . GLY A 1 83 ? -14.642 9.946 -4.259 1.00 82.00 83 GLY A O 1
ATOM 661 N N . VAL A 1 84 ? -13.245 11.581 -3.626 1.00 85.81 84 VAL A N 1
ATOM 662 C CA . VAL A 1 84 ? -12.160 11.174 -4.530 1.00 85.81 84 VAL A CA 1
ATOM 663 C C . VAL A 1 84 ? -11.492 9.932 -3.936 1.00 85.81 84 VAL A C 1
ATOM 665 O O . VAL A 1 84 ? -10.984 10.032 -2.821 1.00 85.81 84 VAL A O 1
ATOM 668 N N . PRO A 1 85 ? -11.492 8.778 -4.624 1.00 86.25 85 PRO A N 1
ATOM 669 C CA . PRO A 1 85 ? -10.836 7.583 -4.113 1.00 86.25 85 PRO A CA 1
ATOM 670 C C . PRO A 1 85 ? -9.317 7.776 -4.096 1.00 86.25 85 PRO A C 1
ATOM 672 O O . PRO A 1 85 ? -8.722 8.212 -5.085 1.00 86.25 85 PRO A O 1
ATOM 675 N N . CYS A 1 86 ? -8.704 7.411 -2.980 1.00 88.25 86 CYS A N 1
ATOM 676 C CA . CYS A 1 86 ? -7.274 7.458 -2.728 1.00 88.25 86 CYS A CA 1
ATOM 677 C C . CYS A 1 86 ? -6.818 6.040 -2.395 1.00 88.25 86 CYS A C 1
ATOM 679 O O . CYS A 1 86 ? -7.072 5.540 -1.303 1.00 88.25 86 CYS A O 1
ATOM 681 N N . ALA A 1 87 ? -6.205 5.369 -3.364 1.00 88.00 87 ALA A N 1
ATOM 682 C CA . ALA A 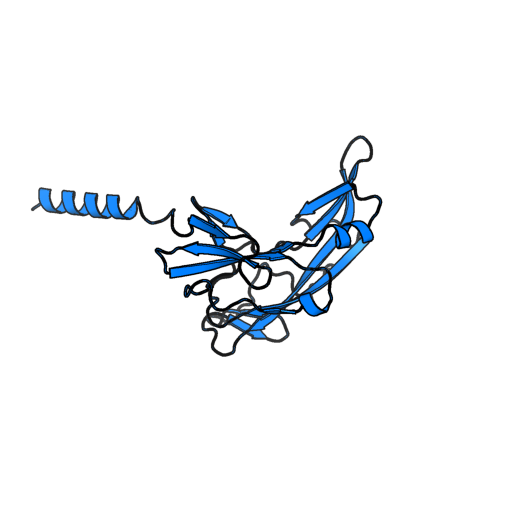1 87 ? -5.635 4.050 -3.144 1.00 88.00 87 ALA A CA 1
ATOM 683 C C . ALA A 1 87 ? -4.381 4.163 -2.276 1.00 88.00 87 ALA A C 1
ATOM 685 O O . ALA A 1 87 ? -3.576 5.053 -2.527 1.00 88.00 87 ALA A O 1
ATOM 686 N N . PHE A 1 88 ? -4.183 3.235 -1.336 1.00 91.56 88 PHE A N 1
ATOM 687 C CA . PHE A 1 88 ? -2.855 3.039 -0.774 1.00 91.56 88 PHE A CA 1
ATOM 688 C C . PHE A 1 88 ? -1.870 2.530 -1.846 1.00 91.56 88 PHE A C 1
ATOM 690 O O . PHE A 1 88 ? -2.182 1.674 -2.679 1.00 91.56 88 PHE A O 1
ATOM 697 N N . GLY A 1 89 ? -0.681 3.113 -1.879 1.00 91.94 89 GLY A N 1
ATOM 698 C CA . GLY A 1 89 ? 0.346 2.789 -2.854 1.00 91.94 89 GLY A CA 1
ATOM 699 C C . GLY A 1 89 ? 1.736 3.033 -2.298 1.00 91.94 89 GLY A C 1
ATOM 700 O O . GLY A 1 89 ? 1.929 3.774 -1.334 1.00 91.94 89 GLY A O 1
ATOM 701 N N . ILE A 1 90 ? 2.716 2.394 -2.925 1.00 94.31 90 ILE A N 1
ATOM 702 C CA . ILE A 1 90 ? 4.123 2.678 -2.669 1.00 94.31 90 ILE A CA 1
ATOM 703 C C . ILE A 1 90 ? 4.643 3.476 -3.856 1.00 94.31 90 ILE A C 1
ATOM 705 O O . ILE A 1 90 ? 4.583 3.027 -5.005 1.00 94.31 90 ILE A O 1
ATOM 709 N N . GLU A 1 91 ? 5.125 4.678 -3.576 1.00 94.25 91 GLU A N 1
ATOM 710 C CA . GLU A 1 91 ? 5.812 5.500 -4.557 1.00 94.25 91 GLU A CA 1
ATOM 711 C C . GLU A 1 91 ? 7.264 5.032 -4.650 1.00 94.25 91 GLU A C 1
ATOM 713 O O . GLU A 1 91 ? 7.983 4.979 -3.650 1.00 94.25 91 GLU A O 1
ATOM 718 N N . LEU A 1 92 ? 7.670 4.629 -5.856 1.00 94.31 92 LEU A N 1
ATOM 719 C CA . LEU A 1 92 ? 9.047 4.251 -6.147 1.00 94.31 92 LEU A CA 1
ATOM 720 C C . LEU A 1 92 ? 9.820 5.519 -6.522 1.00 94.31 92 LEU A C 1
ATOM 722 O O . LEU A 1 92 ? 9.314 6.301 -7.330 1.00 94.31 92 LEU A O 1
ATOM 726 N N . PRO A 1 93 ? 11.039 5.724 -6.004 1.00 93.81 93 PRO A N 1
ATOM 727 C CA . PRO A 1 93 ? 11.806 6.909 -6.348 1.00 93.81 93 PRO A CA 1
ATOM 728 C C . PRO A 1 93 ? 12.260 6.829 -7.810 1.00 93.81 93 PRO A C 1
ATOM 730 O O . PRO A 1 93 ? 12.651 5.755 -8.278 1.00 93.81 93 PRO A O 1
ATOM 733 N N . GLU A 1 94 ? 12.273 7.966 -8.518 1.00 90.75 94 GLU A N 1
ATOM 734 C CA . GLU A 1 94 ? 12.729 8.035 -9.921 1.00 90.75 94 GLU A CA 1
ATOM 735 C C . GLU A 1 94 ? 14.111 7.397 -10.095 1.00 90.75 94 GLU A C 1
ATOM 737 O O . GLU A 1 94 ? 14.317 6.597 -11.005 1.00 90.75 94 GLU A O 1
ATOM 742 N N . SER A 1 95 ? 15.025 7.653 -9.153 1.00 91.38 95 SER A N 1
ATOM 743 C CA . SER A 1 95 ? 16.378 7.087 -9.149 1.00 91.38 95 SER A CA 1
ATOM 744 C C . SER A 1 95 ? 16.412 5.558 -9.105 1.00 91.38 95 SER A C 1
ATOM 746 O O . SER A 1 95 ? 17.385 4.968 -9.560 1.00 91.38 95 SER A O 1
ATOM 748 N N . TYR A 1 96 ? 15.382 4.902 -8.567 1.00 93.06 96 TYR A N 1
ATOM 749 C CA . TYR A 1 96 ? 15.253 3.451 -8.630 1.00 93.06 96 TYR A CA 1
ATOM 750 C C . TYR A 1 96 ? 14.732 3.021 -10.001 1.00 93.06 96 TYR A C 1
ATOM 752 O O . TYR A 1 96 ? 15.359 2.191 -10.659 1.00 93.06 96 TYR A O 1
ATOM 760 N N . THR A 1 97 ? 13.628 3.612 -10.468 1.00 91.25 97 THR A N 1
ATOM 761 C CA . THR A 1 97 ? 13.003 3.234 -11.745 1.00 91.25 97 THR A CA 1
ATOM 762 C C . THR A 1 97 ? 13.909 3.487 -12.951 1.00 91.25 97 THR A C 1
ATOM 764 O O . THR A 1 97 ? 13.982 2.642 -13.841 1.00 91.25 97 THR A O 1
ATOM 767 N N . GLU A 1 98 ? 14.669 4.586 -12.958 1.00 87.00 98 GLU A N 1
ATOM 768 C CA . GLU A 1 98 ? 15.620 4.922 -14.027 1.00 87.00 98 GLU A CA 1
ATOM 769 C C . GLU A 1 98 ? 16.741 3.883 -14.155 1.00 87.00 98 GLU A C 1
ATOM 771 O O . GLU A 1 98 ? 17.193 3.608 -15.259 1.00 87.00 98 GLU A O 1
ATOM 776 N N . THR A 1 99 ? 17.154 3.239 -13.056 1.00 90.81 99 THR A N 1
ATOM 777 C CA . THR A 1 99 ? 18.208 2.207 -13.109 1.00 90.81 99 THR A CA 1
ATOM 778 C C . THR A 1 99 ? 17.747 0.883 -13.711 1.00 90.81 99 THR A C 1
ATOM 780 O O . THR A 1 99 ? 18.582 0.040 -14.042 1.00 90.81 99 THR A O 1
ATOM 783 N N . LEU A 1 100 ? 16.434 0.671 -13.827 1.00 92.38 100 LEU A N 1
ATOM 784 C CA . LEU A 1 100 ? 15.877 -0.593 -14.297 1.00 92.38 100 LEU A CA 1
ATOM 785 C C . LEU A 1 100 ? 15.763 -0.662 -15.819 1.00 92.38 100 LEU A C 1
ATOM 787 O O . LEU A 1 100 ? 15.862 -1.753 -16.380 1.00 92.38 100 LEU A O 1
ATOM 791 N N . CYS A 1 101 ? 15.518 0.468 -16.489 1.00 90.56 101 CYS A N 1
ATOM 792 C CA . CYS A 1 101 ? 15.322 0.485 -17.933 1.00 90.56 101 CYS A CA 1
ATOM 793 C C . CYS A 1 101 ? 15.594 1.863 -18.552 1.00 90.56 101 CYS A C 1
ATOM 795 O O . CYS A 1 101 ? 14.725 2.729 -18.551 1.00 90.56 101 CYS A O 1
ATOM 797 N N . ASP A 1 102 ? 16.759 2.018 -19.185 1.00 88.62 102 ASP A N 1
ATOM 798 C CA . ASP A 1 102 ? 17.153 3.254 -19.884 1.00 88.62 102 ASP A CA 1
ATOM 799 C C . ASP A 1 102 ? 16.269 3.576 -21.110 1.00 88.62 102 ASP A C 1
ATOM 801 O O . ASP A 1 102 ? 16.239 4.709 -21.590 1.00 88.62 102 ASP A O 1
ATOM 805 N N . GLU A 1 103 ? 15.577 2.574 -21.664 1.00 90.19 103 GLU A N 1
ATOM 806 C CA . GLU A 1 103 ? 14.670 2.746 -22.808 1.00 90.19 103 GLU A CA 1
ATOM 807 C C . GLU A 1 103 ? 13.282 3.250 -22.387 1.00 90.19 103 GLU A C 1
ATOM 809 O O . GLU A 1 103 ? 12.569 3.833 -23.210 1.00 90.19 103 GLU A O 1
ATOM 814 N N . ALA A 1 104 ? 12.888 3.026 -21.128 1.00 91.94 104 ALA A N 1
ATOM 815 C CA . ALA A 1 104 ? 11.607 3.483 -20.617 1.00 91.94 104 ALA A CA 1
ATOM 816 C C . ALA A 1 104 ? 11.643 5.006 -20.443 1.00 91.94 104 ALA A C 1
ATOM 818 O O . ALA A 1 104 ? 12.461 5.550 -19.707 1.00 91.94 104 ALA A O 1
ATOM 819 N N . ASN A 1 105 ? 10.736 5.705 -21.123 1.00 90.62 105 ASN A N 1
ATOM 820 C CA . ASN A 1 105 ? 10.628 7.165 -21.072 1.00 90.62 105 ASN A CA 1
ATOM 821 C C . ASN A 1 105 ? 9.328 7.647 -20.415 1.00 90.62 105 ASN A C 1
ATOM 823 O O . ASN A 1 105 ? 9.067 8.851 -20.352 1.00 90.62 105 ASN A O 1
ATOM 827 N N . ARG A 1 106 ? 8.515 6.706 -19.930 1.00 91.31 106 ARG A N 1
ATOM 828 C CA . ARG A 1 106 ? 7.281 6.957 -19.200 1.00 91.31 106 ARG A CA 1
ATOM 829 C C . ARG A 1 106 ? 7.033 5.818 -18.221 1.00 91.31 106 ARG A C 1
ATOM 831 O O . ARG A 1 106 ? 7.200 4.658 -18.576 1.00 91.31 106 ARG A O 1
ATOM 838 N N . TRP A 1 107 ? 6.603 6.171 -17.014 1.00 91.31 107 TRP A N 1
ATOM 839 C CA . TRP A 1 107 ? 6.168 5.217 -16.001 1.00 91.31 107 TRP A CA 1
ATOM 840 C C . TRP A 1 107 ? 4.700 5.450 -15.671 1.00 91.31 107 TRP A C 1
ATOM 842 O O . TRP A 1 107 ? 4.289 6.586 -15.416 1.00 91.31 107 TRP A O 1
ATOM 852 N N . THR A 1 108 ? 3.901 4.388 -15.691 1.00 88.69 108 THR A N 1
ATOM 853 C CA . THR A 1 108 ? 2.467 4.454 -15.388 1.00 88.69 108 THR A CA 1
ATOM 854 C C . THR A 1 108 ? 2.058 3.396 -14.383 1.00 88.69 108 THR A C 1
ATOM 856 O O . THR A 1 108 ? 2.536 2.265 -14.420 1.00 88.69 108 THR A O 1
ATOM 859 N N . SER A 1 109 ? 1.132 3.752 -13.495 1.00 85.31 109 SER A N 1
ATOM 860 C CA . SER A 1 109 ? 0.402 2.767 -12.702 1.00 85.31 109 SER A CA 1
ATOM 861 C C . SER A 1 109 ? -0.575 2.011 -13.595 1.00 85.31 109 SER A C 1
ATOM 863 O O . SER A 1 109 ? -1.316 2.624 -14.369 1.00 85.31 109 SER A O 1
ATOM 865 N N . SER A 1 110 ? -0.609 0.691 -13.451 1.00 76.75 110 SER A N 1
ATOM 866 C CA . SER A 1 110 ? -1.536 -0.180 -14.165 1.00 76.75 110 SER A CA 1
ATOM 867 C C . SER A 1 110 ? -2.217 -1.138 -13.197 1.00 76.75 110 SER A C 1
ATOM 869 O O . SER A 1 110 ? -1.754 -1.385 -12.086 1.00 76.75 110 SER A O 1
ATOM 871 N N . ARG A 1 111 ? -3.364 -1.663 -13.617 1.00 68.69 111 ARG A N 1
ATOM 872 C CA . ARG A 1 111 ? -4.019 -2.809 -12.966 1.00 68.69 111 ARG A CA 1
ATOM 873 C C . ARG A 1 111 ? -4.067 -4.022 -13.889 1.00 68.69 111 ARG A C 1
ATOM 875 O O . ARG A 1 111 ? -4.663 -5.032 -13.526 1.00 68.69 111 ARG A O 1
ATOM 882 N N . ASN A 1 112 ? -3.513 -3.889 -15.093 1.00 69.19 112 ASN A N 1
ATOM 883 C CA . ASN A 1 112 ? -3.442 -4.966 -16.055 1.00 69.19 112 ASN A CA 1
ATOM 884 C C . ASN A 1 112 ? -2.149 -5.751 -15.822 1.00 69.19 112 ASN A C 1
ATOM 886 O O . ASN A 1 112 ? -1.082 -5.166 -15.677 1.00 69.19 112 ASN A O 1
ATOM 890 N N . TYR A 1 113 ? -2.264 -7.073 -15.775 1.00 75.81 113 TYR A N 1
ATOM 891 C CA . TYR A 1 113 ? -1.140 -7.993 -15.622 1.00 75.81 113 TYR A CA 1
ATOM 892 C C . TYR A 1 113 ? -0.995 -8.918 -16.837 1.00 75.81 113 TYR A C 1
ATOM 894 O O . TYR A 1 113 ? -0.199 -9.849 -16.792 1.00 75.81 113 TYR A O 1
ATOM 902 N N . GLU A 1 114 ? -1.745 -8.673 -17.921 1.00 80.06 114 GLU A N 1
ATOM 903 C CA . GLU A 1 114 ? -1.718 -9.476 -19.155 1.00 80.06 114 GLU A CA 1
ATOM 904 C C . GLU A 1 114 ? -0.307 -9.633 -19.732 1.00 80.06 114 GLU A C 1
ATOM 906 O O . GLU A 1 114 ? 0.020 -10.681 -20.287 1.00 80.06 114 GLU A O 1
ATOM 911 N N . ASP A 1 115 ? 0.534 -8.614 -19.559 1.00 82.06 115 ASP A N 1
ATOM 912 C CA . ASP A 1 115 ? 1.896 -8.609 -20.077 1.00 82.06 115 ASP A CA 1
ATOM 913 C C . ASP A 1 115 ? 2.918 -9.220 -19.095 1.00 82.06 115 ASP A C 1
ATOM 915 O O . ASP A 1 115 ? 4.069 -9.455 -19.482 1.00 82.06 115 ASP A O 1
ATOM 919 N N . VAL A 1 116 ? 2.533 -9.526 -17.847 1.00 85.00 116 VAL A N 1
ATOM 920 C CA . VAL A 1 116 ? 3.429 -10.163 -16.865 1.00 85.00 116 VAL A CA 1
ATOM 921 C C . VAL A 1 116 ? 3.868 -11.532 -17.387 1.00 85.00 116 VAL A C 1
ATOM 923 O O . VAL A 1 116 ? 3.054 -12.371 -17.758 1.00 85.00 116 VAL A O 1
ATOM 926 N N . GLY A 1 117 ? 5.185 -11.750 -17.443 1.00 83.19 117 GLY A N 1
ATOM 927 C CA . GLY A 1 117 ? 5.789 -12.953 -18.030 1.00 83.19 117 GLY A CA 1
ATOM 928 C C . GLY A 1 117 ? 6.004 -12.894 -19.549 1.00 83.19 117 GLY A C 1
ATOM 929 O O . GLY A 1 117 ? 6.707 -13.747 -20.091 1.00 83.19 117 GLY A O 1
ATOM 930 N N . SER A 1 118 ? 5.462 -11.883 -20.236 1.00 87.31 118 SER A N 1
ATOM 931 C CA . SER A 1 118 ? 5.736 -11.614 -21.658 1.00 87.31 118 SER A CA 1
ATOM 932 C C . SER A 1 118 ? 6.816 -10.546 -21.873 1.00 87.31 118 SER A C 1
ATOM 934 O O . SER A 1 118 ? 7.501 -10.559 -22.898 1.00 87.31 118 SER A O 1
ATOM 936 N N . VAL A 1 119 ? 6.996 -9.660 -20.889 1.00 90.88 119 VAL A N 1
ATOM 937 C CA . VAL A 1 119 ? 8.035 -8.623 -20.842 1.00 90.88 119 VAL A CA 1
ATOM 938 C C . VAL A 1 119 ? 8.926 -8.800 -19.614 1.00 90.88 119 VAL A C 1
ATOM 940 O O . VAL A 1 119 ? 8.601 -9.561 -18.694 1.00 90.88 119 VAL A O 1
ATOM 943 N N . ASP A 1 120 ? 10.051 -8.082 -19.584 1.00 92.88 120 ASP A N 1
ATOM 944 C CA . ASP A 1 120 ? 10.934 -8.075 -18.419 1.00 92.88 120 ASP A CA 1
ATOM 945 C C . ASP A 1 120 ? 10.134 -7.670 -17.175 1.00 92.88 120 ASP A C 1
ATOM 947 O O . ASP A 1 120 ? 9.384 -6.695 -17.180 1.00 92.88 120 ASP A O 1
ATOM 951 N N . THR A 1 121 ? 10.248 -8.455 -16.106 1.00 93.56 121 THR A N 1
ATOM 952 C CA . THR A 1 121 ? 9.438 -8.268 -14.900 1.00 93.56 121 THR A CA 1
ATOM 953 C C . THR A 1 121 ? 10.327 -8.245 -13.663 1.00 93.56 121 THR A C 1
ATOM 955 O O . THR A 1 121 ? 11.161 -9.129 -13.462 1.00 93.56 121 THR A O 1
ATOM 958 N N . VAL A 1 122 ? 10.129 -7.237 -12.817 1.00 94.06 122 VAL A N 1
ATOM 959 C CA . VAL A 1 122 ? 10.808 -7.068 -11.530 1.00 94.06 122 VAL A CA 1
ATOM 960 C C . VAL A 1 122 ? 9.788 -7.232 -10.413 1.00 94.06 122 VAL A C 1
ATOM 962 O O . VAL A 1 122 ? 8.796 -6.512 -10.361 1.00 94.06 122 VAL A O 1
ATOM 965 N N . TYR A 1 123 ? 10.049 -8.150 -9.488 1.00 93.88 123 TYR A N 1
ATOM 966 C CA . TYR A 1 123 ? 9.205 -8.362 -8.313 1.00 93.88 123 TYR A CA 1
ATOM 967 C C . TYR A 1 123 ? 9.805 -7.667 -7.093 1.00 93.88 123 TYR A C 1
ATOM 969 O O . TYR A 1 123 ? 10.933 -7.964 -6.688 1.00 93.88 123 TYR A O 1
ATOM 977 N N . LEU A 1 124 ? 9.039 -6.766 -6.480 1.00 95.38 124 LEU A N 1
ATOM 978 C CA . LEU A 1 124 ? 9.416 -6.052 -5.267 1.00 95.38 124 LEU A CA 1
ATOM 979 C C . LEU A 1 124 ? 8.522 -6.457 -4.105 1.00 95.38 124 LEU A C 1
ATOM 981 O O . LEU A 1 124 ? 7.330 -6.177 -4.100 1.00 95.38 124 LEU A O 1
ATOM 985 N N . ASN A 1 125 ? 9.122 -7.090 -3.101 1.00 96.00 125 ASN A N 1
ATOM 986 C CA . ASN A 1 125 ? 8.418 -7.519 -1.900 1.00 96.00 125 ASN A CA 1
ATOM 987 C C . ASN A 1 125 ? 8.510 -6.456 -0.802 1.00 96.00 125 ASN A C 1
ATOM 989 O O . ASN A 1 125 ? 9.612 -6.040 -0.442 1.00 96.00 125 ASN A O 1
ATOM 993 N N . PHE A 1 126 ? 7.364 -6.096 -0.234 1.00 97.50 126 PHE A N 1
ATOM 994 C CA . PHE A 1 126 ? 7.231 -5.200 0.907 1.00 97.50 126 PHE A CA 1
ATOM 995 C C . PHE A 1 126 ? 6.599 -5.934 2.086 1.00 97.50 126 PHE A C 1
ATOM 997 O O . PHE A 1 126 ? 5.600 -6.639 1.940 1.00 97.50 126 PHE A O 1
ATOM 1004 N N . ASN A 1 127 ? 7.182 -5.755 3.268 1.00 98.06 127 ASN A N 1
ATOM 1005 C CA . ASN A 1 127 ? 6.638 -6.256 4.520 1.00 98.06 127 ASN A CA 1
ATOM 1006 C C . ASN A 1 127 ? 5.869 -5.117 5.188 1.00 98.06 127 ASN A C 1
ATOM 1008 O O . ASN A 1 127 ? 6.481 -4.135 5.594 1.00 98.06 127 ASN A O 1
ATOM 1012 N N . ILE A 1 128 ? 4.552 -5.242 5.311 1.00 97.38 128 ILE A N 1
ATOM 1013 C CA . ILE A 1 128 ? 3.698 -4.250 5.965 1.00 97.38 128 ILE A CA 1
ATOM 1014 C C . ILE A 1 128 ? 3.283 -4.787 7.334 1.00 97.38 128 ILE A C 1
ATOM 1016 O O . ILE A 1 128 ? 2.721 -5.876 7.453 1.00 97.38 128 ILE A O 1
ATOM 1020 N N . HIS A 1 129 ? 3.562 -4.024 8.381 1.00 98.38 129 HIS A N 1
ATOM 1021 C CA . HIS A 1 129 ? 3.042 -4.256 9.716 1.00 98.38 129 HIS A CA 1
ATOM 1022 C C . HIS A 1 129 ? 1.832 -3.355 9.955 1.00 98.38 129 HIS A C 1
ATOM 1024 O O . HIS A 1 129 ? 1.962 -2.130 9.974 1.00 98.38 129 HIS A O 1
ATOM 1030 N N . LEU A 1 130 ? 0.660 -3.976 10.092 1.00 97.62 130 LEU A N 1
ATOM 1031 C CA . LEU A 1 130 ? -0.614 -3.302 10.295 1.00 97.62 130 LEU A CA 1
ATOM 1032 C C . LEU A 1 130 ? -0.872 -3.069 11.784 1.00 97.62 130 LEU A C 1
ATOM 1034 O O . LEU A 1 130 ? -1.024 -4.031 12.542 1.00 97.62 130 LEU A O 1
ATOM 1038 N N . SER A 1 131 ? -0.969 -1.804 12.175 1.00 96.75 131 SER A N 1
ATOM 1039 C CA . SER A 1 131 ? -1.222 -1.433 13.562 1.00 96.75 131 SER A CA 1
ATOM 1040 C C . SER A 1 131 ? -2.656 -1.689 14.027 1.00 96.75 131 SER A C 1
ATOM 1042 O O . SER A 1 131 ? -3.583 -1.797 13.220 1.00 96.75 131 SER A O 1
ATOM 1044 N N . LYS A 1 132 ? -2.852 -1.738 15.349 1.00 97.44 132 LYS A N 1
ATOM 1045 C CA . LYS A 1 132 ? -4.131 -2.075 16.000 1.00 97.44 132 LYS A CA 1
ATOM 1046 C C . LYS A 1 132 ? -5.353 -1.238 15.607 1.00 97.44 132 LYS A C 1
ATOM 1048 O O . LYS A 1 132 ? -6.466 -1.748 15.652 1.00 97.44 132 LYS A O 1
ATOM 1053 N N . ASN A 1 133 ? -5.156 0.028 15.233 1.00 97.38 133 ASN A N 1
ATOM 1054 C CA . ASN A 1 133 ? -6.252 0.957 14.936 1.00 97.38 133 ASN A CA 1
ATOM 1055 C C . ASN A 1 133 ? -6.801 0.804 13.511 1.00 97.38 133 ASN A C 1
ATOM 1057 O O . ASN A 1 133 ? -7.857 1.356 13.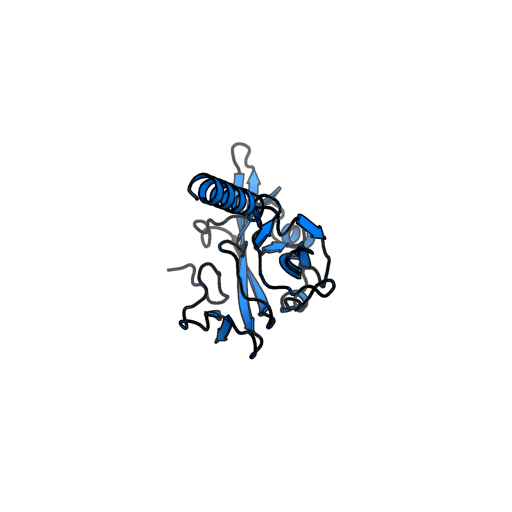218 1.00 97.38 133 ASN A O 1
ATOM 1061 N N . VAL A 1 134 ? -6.096 0.088 12.628 1.00 97.19 134 VAL A N 1
ATOM 1062 C CA . VAL A 1 134 ? -6.517 -0.033 11.232 1.00 97.19 134 VAL A CA 1
ATOM 1063 C C . VAL A 1 134 ? -7.680 -1.008 11.120 1.00 97.19 134 VAL A C 1
ATOM 1065 O O . VAL A 1 134 ? -7.541 -2.194 11.415 1.00 97.19 134 VAL A O 1
ATOM 1068 N N . GLU A 1 135 ? -8.803 -0.504 10.632 1.00 96.00 135 GLU A N 1
ATOM 1069 C CA . GLU A 1 135 ? -10.059 -1.225 10.453 1.00 96.00 135 GLU A CA 1
ATOM 1070 C C . GLU A 1 135 ? -10.490 -1.319 8.985 1.00 96.00 135 GLU A C 1
ATOM 1072 O O . GLU A 1 135 ? -11.303 -2.172 8.639 1.00 96.00 135 GLU A O 1
ATOM 1077 N N . GLU A 1 136 ? -9.908 -0.516 8.091 1.00 93.19 136 GLU A N 1
ATOM 1078 C CA . GLU A 1 136 ? -10.244 -0.555 6.670 1.00 93.19 136 GLU A CA 1
ATOM 1079 C C . GLU A 1 136 ? -9.007 -0.632 5.766 1.00 93.19 136 GLU A C 1
ATOM 1081 O O . GLU A 1 136 ? -7.991 0.034 5.953 1.00 93.19 136 GLU A O 1
ATOM 1086 N N . ILE A 1 137 ? -9.121 -1.443 4.716 1.00 91.56 137 ILE A N 1
ATOM 1087 C CA . ILE A 1 137 ? -8.264 -1.365 3.534 1.00 91.56 137 ILE A CA 1
ATOM 1088 C C . ILE A 1 137 ? -9.210 -1.093 2.374 1.00 91.56 137 ILE A C 1
ATOM 1090 O O . ILE A 1 137 ? -9.985 -1.968 1.979 1.00 91.56 137 ILE A O 1
ATOM 1094 N N . THR A 1 138 ? -9.200 0.140 1.866 1.00 84.50 138 THR A N 1
ATOM 1095 C CA . THR A 1 138 ? -10.199 0.563 0.879 1.00 84.50 138 THR A CA 1
ATOM 1096 C C . THR A 1 138 ? -10.031 -0.275 -0.392 1.00 84.50 138 THR A C 1
ATOM 1098 O O . THR A 1 138 ? -8.912 -0.503 -0.855 1.00 84.50 138 THR A O 1
ATOM 1101 N N . ARG A 1 139 ? -11.124 -0.747 -1.002 1.00 66.81 139 ARG A N 1
ATOM 1102 C CA . ARG A 1 139 ? -11.038 -1.482 -2.277 1.00 66.81 139 ARG A CA 1
ATOM 1103 C C . ARG A 1 139 ? -10.303 -0.623 -3.306 1.00 66.81 139 ARG A C 1
ATOM 1105 O O . ARG A 1 139 ? -10.668 0.533 -3.485 1.00 66.81 139 ARG A O 1
ATOM 1112 N N . HIS A 1 140 ? -9.291 -1.199 -3.962 1.00 61.69 140 HIS A N 1
ATOM 1113 C CA . HIS A 1 140 ? -8.286 -0.541 -4.819 1.00 61.69 140 HIS A CA 1
ATOM 1114 C C . HIS A 1 140 ? -7.022 -0.004 -4.136 1.00 61.69 140 HIS A C 1
ATOM 1116 O O . HIS A 1 140 ? -6.186 0.559 -4.837 1.00 61.69 140 HIS A O 1
ATOM 1122 N N . SER A 1 141 ? -6.847 -0.191 -2.830 1.00 61.44 141 SER A N 1
ATOM 1123 C CA . SER A 1 141 ? -5.763 0.442 -2.061 1.00 61.44 141 SER A CA 1
ATOM 1124 C C . SER A 1 141 ? -4.415 -0.253 -2.122 1.00 61.44 141 SER A C 1
ATOM 1126 O O . SER A 1 141 ? -3.648 -0.169 -1.177 1.00 61.44 141 SER A O 1
ATOM 1128 N N . LEU A 1 142 ? -4.116 -0.949 -3.211 1.00 70.94 142 LEU A N 1
ATOM 1129 C CA . LEU A 1 142 ? -2.772 -1.450 -3.454 1.00 70.94 142 LEU A CA 1
ATOM 1130 C C . LEU A 1 142 ? -2.465 -1.262 -4.926 1.00 70.94 142 LEU A C 1
ATOM 1132 O O . LEU A 1 142 ? -2.795 -2.089 -5.781 1.00 70.94 142 LEU A O 1
ATOM 1136 N N . ASP A 1 143 ? -1.886 -0.107 -5.214 1.00 76.25 143 ASP A N 1
ATOM 1137 C CA . ASP A 1 143 ? -1.328 0.176 -6.522 1.00 76.25 143 ASP A CA 1
ATOM 1138 C C . ASP A 1 143 ? -0.128 -0.756 -6.766 1.00 76.25 143 ASP A C 1
ATOM 1140 O O . ASP A 1 143 ? 0.941 -0.580 -6.190 1.00 76.25 143 ASP A O 1
ATOM 1144 N N . THR A 1 144 ? -0.356 -1.812 -7.548 1.00 84.50 144 THR A N 1
ATOM 1145 C CA . THR A 1 144 ? 0.448 -3.047 -7.551 1.00 84.50 144 THR A CA 1
ATOM 1146 C C . THR A 1 144 ? 1.371 -3.182 -8.750 1.00 84.50 144 THR A C 1
ATOM 1148 O O . THR A 1 144 ? 2.339 -3.936 -8.677 1.00 84.50 144 THR A O 1
ATOM 1151 N N . PHE A 1 145 ? 1.107 -2.461 -9.840 1.00 89.75 145 PHE A N 1
ATOM 1152 C CA . PHE A 1 145 ? 1.889 -2.563 -11.067 1.00 89.75 145 PHE A CA 1
ATOM 1153 C C . PHE A 1 145 ? 2.408 -1.192 -11.496 1.00 89.75 145 PHE A C 1
ATOM 1155 O O . PHE A 1 145 ? 1.681 -0.192 -11.485 1.00 89.75 145 PHE A O 1
ATOM 1162 N N . ARG A 1 146 ? 3.678 -1.145 -11.900 1.00 91.50 146 ARG A N 1
ATOM 1163 C CA . ARG A 1 146 ? 4.281 -0.011 -12.610 1.00 91.50 146 ARG A CA 1
ATOM 1164 C C . ARG A 1 146 ? 4.798 -0.499 -13.948 1.00 91.50 146 ARG A C 1
ATOM 1166 O O . ARG A 1 146 ? 5.609 -1.417 -13.993 1.00 91.50 146 ARG A O 1
ATOM 1173 N N . GLU A 1 147 ? 4.352 0.130 -15.016 1.00 92.38 147 GLU A N 1
ATOM 1174 C CA . GLU A 1 147 ? 4.791 -0.169 -16.373 1.00 92.38 147 GLU A CA 1
ATOM 1175 C C . GLU A 1 147 ? 5.815 0.879 -16.795 1.00 92.38 147 GLU A C 1
ATOM 1177 O O . GLU A 1 147 ? 5.533 2.076 -16.743 1.00 92.38 147 GLU A O 1
ATOM 1182 N N . GLY A 1 148 ? 7.007 0.425 -17.181 1.00 94.06 148 GLY A N 1
ATOM 1183 C CA . GLY A 1 148 ? 7.994 1.242 -17.872 1.00 94.06 148 GLY A CA 1
ATOM 1184 C C . GLY A 1 148 ? 7.758 1.124 -19.371 1.00 94.06 148 GLY A C 1
ATOM 1185 O O . GLY A 1 148 ? 7.933 0.049 -19.950 1.00 94.06 148 GLY A O 1
ATOM 1186 N N . GLU A 1 149 ? 7.341 2.220 -19.9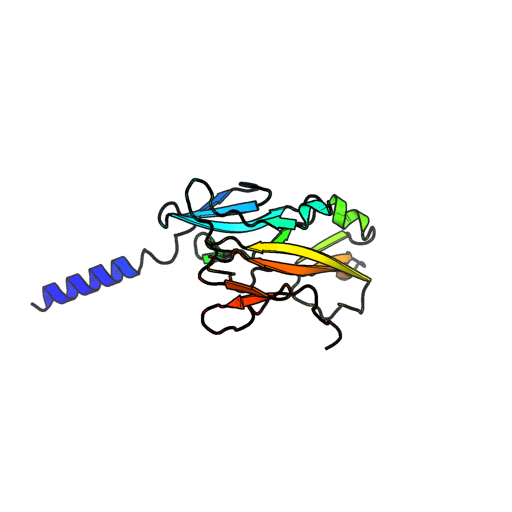95 1.00 93.69 149 GLU A N 1
ATOM 1187 C CA . GLU A 1 149 ? 6.937 2.276 -21.397 1.00 93.69 149 GLU A CA 1
ATOM 1188 C C . GLU A 1 149 ? 7.957 3.036 -22.253 1.00 93.69 149 GLU A C 1
ATOM 1190 O O . GLU A 1 149 ? 8.566 4.013 -21.808 1.00 93.69 149 GLU A O 1
ATOM 1195 N N . TYR A 1 150 ? 8.078 2.649 -23.523 1.00 94.06 150 TYR A N 1
ATOM 1196 C CA . TYR A 1 150 ? 8.773 3.432 -24.547 1.00 94.06 150 TYR A CA 1
ATOM 1197 C C . TYR A 1 150 ? 7.830 3.778 -25.702 1.00 94.06 150 TYR A C 1
ATOM 1199 O O . TYR A 1 150 ? 6.850 3.079 -25.956 1.00 94.06 150 TYR A O 1
ATOM 1207 N N . PHE A 1 151 ? 8.136 4.862 -26.414 1.00 94.50 151 PHE A N 1
ATOM 1208 C CA . PHE A 1 151 ? 7.385 5.303 -27.591 1.00 94.50 151 PHE A CA 1
ATOM 1209 C C . PHE A 1 151 ? 8.176 4.992 -28.863 1.00 94.50 151 PHE A C 1
ATOM 1211 O O . PHE A 1 151 ? 9.313 5.445 -29.005 1.00 94.50 151 PHE A O 1
ATOM 1218 N N . ASP A 1 152 ? 7.580 4.247 -29.792 1.00 94.06 152 ASP A N 1
ATOM 1219 C CA . ASP A 1 152 ? 8.239 3.823 -31.036 1.00 94.06 152 ASP A CA 1
ATOM 1220 C C . ASP A 1 152 ? 8.047 4.801 -32.214 1.00 94.06 152 ASP A C 1
ATOM 1222 O O . ASP A 1 152 ? 8.666 4.642 -33.266 1.00 94.06 152 ASP A O 1
ATOM 1226 N N . GLY A 1 153 ? 7.217 5.833 -32.033 1.00 94.50 153 GLY A N 1
ATOM 1227 C CA . GLY A 1 153 ? 6.810 6.772 -33.081 1.00 94.50 153 GLY A CA 1
ATOM 1228 C C . GLY A 1 153 ? 5.316 6.719 -33.409 1.00 94.50 153 GLY A C 1
ATOM 1229 O O . GLY A 1 153 ? 4.784 7.699 -33.934 1.00 94.50 153 GLY A O 1
ATOM 1230 N N . GLU A 1 154 ? 4.631 5.626 -33.061 1.00 95.62 154 GLU A N 1
ATOM 1231 C CA . GLU A 1 154 ? 3.194 5.434 -33.285 1.00 95.62 154 GLU A CA 1
ATOM 1232 C C . GLU A 1 154 ? 2.424 5.266 -31.973 1.00 95.62 154 GLU A C 1
ATOM 1234 O O . GLU A 1 154 ? 1.366 5.880 -31.798 1.00 95.62 154 GLU A O 1
ATOM 1239 N N . LYS A 1 155 ? 2.943 4.458 -31.040 1.00 94.44 155 LYS A N 1
ATOM 1240 C CA . LYS A 1 155 ? 2.290 4.190 -29.752 1.00 94.44 155 LYS A CA 1
ATOM 1241 C C . LYS A 1 155 ? 3.291 3.866 -28.643 1.00 94.44 155 LYS A C 1
ATOM 1243 O O . LYS A 1 155 ? 4.481 3.676 -28.880 1.00 94.44 155 LYS A O 1
ATOM 1248 N N . TYR A 1 156 ? 2.783 3.835 -27.416 1.00 92.69 156 TYR A N 1
ATOM 1249 C CA . TYR A 1 156 ? 3.537 3.343 -26.271 1.00 92.69 156 TYR A CA 1
ATOM 1250 C C . TYR A 1 156 ? 3.516 1.816 -26.228 1.00 92.69 156 TYR A C 1
ATOM 1252 O O . TYR A 1 156 ? 2.524 1.182 -26.602 1.00 92.69 156 TY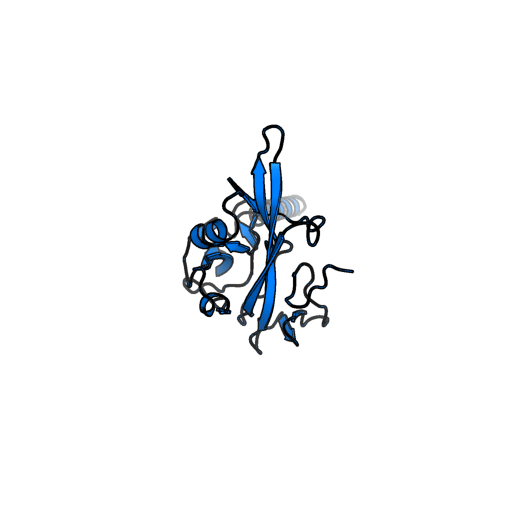R A O 1
ATOM 1260 N N . HIS A 1 157 ? 4.634 1.254 -25.790 1.00 91.44 157 HIS A N 1
ATOM 1261 C CA . HIS A 1 157 ? 4.855 -0.169 -25.604 1.00 91.44 157 HIS A CA 1
ATOM 1262 C C . HIS A 1 157 ? 5.444 -0.415 -24.220 1.00 91.44 157 HIS A C 1
ATOM 1264 O O . HIS A 1 157 ? 6.434 0.223 -23.853 1.00 91.44 157 HIS A O 1
ATOM 1270 N N . THR A 1 158 ? 4.884 -1.378 -23.493 1.00 92.81 158 THR A N 1
ATOM 1271 C CA . THR A 1 158 ? 5.443 -1.857 -22.229 1.00 92.81 158 THR A CA 1
ATOM 1272 C C . THR A 1 158 ? 6.780 -2.541 -22.491 1.00 92.81 158 THR A C 1
ATOM 1274 O O . THR A 1 158 ? 6.872 -3.469 -23.297 1.00 92.81 158 THR A O 1
ATOM 1277 N N . LYS A 1 159 ? 7.835 -2.071 -21.825 1.00 92.69 159 LYS A N 1
ATOM 1278 C CA . LYS A 1 159 ? 9.178 -2.660 -21.886 1.00 92.69 159 LYS A CA 1
ATOM 1279 C C . LYS A 1 159 ? 9.473 -3.510 -20.660 1.00 92.69 159 LYS A C 1
ATOM 1281 O O . LYS A 1 159 ? 10.099 -4.558 -20.779 1.00 92.69 159 LYS A O 1
ATOM 1286 N N . ILE A 1 160 ? 9.035 -3.027 -19.502 1.00 93.75 160 ILE A N 1
ATOM 1287 C CA . ILE A 1 160 ? 9.289 -3.626 -18.199 1.00 93.75 160 ILE A CA 1
ATOM 1288 C C . ILE A 1 160 ? 8.077 -3.425 -17.291 1.00 93.75 160 ILE A C 1
ATOM 1290 O O . ILE A 1 160 ? 7.413 -2.389 -17.359 1.00 93.75 160 ILE A O 1
ATOM 1294 N N . ILE A 1 161 ? 7.808 -4.395 -16.422 1.00 93.75 161 ILE A N 1
ATOM 1295 C CA . ILE A 1 161 ? 6.790 -4.293 -15.375 1.00 93.75 161 ILE A CA 1
ATOM 1296 C C . ILE A 1 161 ? 7.458 -4.457 -14.015 1.00 93.75 161 ILE A C 1
ATOM 1298 O O . ILE A 1 161 ? 8.206 -5.404 -13.786 1.00 93.75 161 ILE A O 1
ATOM 1302 N N . ILE A 1 162 ? 7.159 -3.553 -13.089 1.00 94.12 162 ILE A N 1
ATOM 1303 C CA . ILE A 1 162 ? 7.462 -3.722 -11.672 1.00 94.12 162 ILE A CA 1
ATOM 1304 C C . ILE A 1 162 ? 6.180 -4.161 -10.978 1.00 94.12 162 ILE A C 1
ATOM 1306 O O . ILE A 1 162 ? 5.152 -3.488 -11.065 1.00 94.12 162 ILE A O 1
ATOM 1310 N N . VAL A 1 163 ? 6.262 -5.283 -10.278 1.00 93.75 163 VAL A N 1
ATOM 1311 C CA . VAL A 1 163 ? 5.169 -5.881 -9.523 1.00 93.75 163 VAL A CA 1
ATOM 1312 C C . VAL A 1 163 ? 5.454 -5.702 -8.039 1.00 93.75 163 VAL A C 1
ATOM 1314 O O . VAL A 1 163 ? 6.445 -6.226 -7.523 1.00 93.75 163 VAL A O 1
ATOM 1317 N N . LEU A 1 164 ? 4.585 -4.967 -7.351 1.00 93.75 164 LEU A N 1
ATOM 1318 C CA . LEU A 1 164 ? 4.650 -4.775 -5.910 1.00 93.75 164 LEU A CA 1
ATOM 1319 C C . LEU A 1 164 ? 3.874 -5.894 -5.223 1.00 93.75 164 LEU A C 1
ATOM 1321 O O . LEU A 1 164 ? 2.681 -6.088 -5.452 1.00 93.75 164 LEU A O 1
ATOM 1325 N N . LEU A 1 165 ? 4.583 -6.637 -4.386 1.00 94.25 165 LEU A N 1
ATOM 1326 C CA . LEU A 1 165 ? 4.084 -7.788 -3.666 1.00 94.25 165 LEU A CA 1
ATOM 1327 C C . LEU A 1 165 ? 4.112 -7.516 -2.168 1.00 94.25 165 LEU A C 1
ATOM 1329 O O . LEU A 1 165 ? 5.100 -7.005 -1.639 1.00 94.25 165 LEU A O 1
ATOM 1333 N N . TYR A 1 166 ? 3.051 -7.903 -1.471 1.00 95.38 166 TYR A N 1
ATOM 1334 C CA . TYR A 1 166 ? 2.879 -7.547 -0.068 1.00 95.38 166 TYR A CA 1
ATOM 1335 C C . TYR A 1 166 ? 2.882 -8.766 0.843 1.00 95.38 166 TYR A C 1
ATOM 1337 O O . TYR A 1 166 ? 2.225 -9.780 0.590 1.00 95.38 166 TYR A O 1
ATOM 1345 N N . LYS A 1 167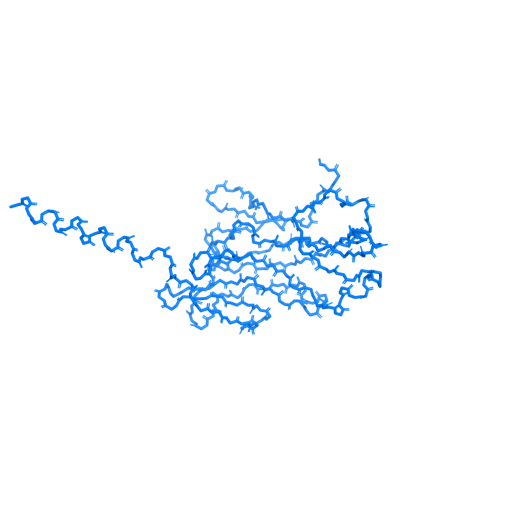 ? 3.600 -8.642 1.954 1.00 97.44 167 LYS A N 1
ATOM 1346 C CA . LYS A 1 167 ? 3.569 -9.577 3.070 1.00 97.44 167 LYS A CA 1
ATOM 1347 C C . LYS A 1 167 ? 3.133 -8.837 4.322 1.00 97.44 167 LYS A C 1
ATOM 1349 O O . LYS A 1 167 ? 3.760 -7.856 4.702 1.00 97.44 167 LYS A O 1
ATOM 1354 N N . PHE A 1 168 ? 2.095 -9.328 4.984 1.00 97.69 168 PHE A N 1
ATOM 1355 C CA . PHE A 1 168 ? 1.532 -8.669 6.154 1.00 97.69 168 PHE A CA 1
ATOM 1356 C C . PHE A 1 168 ? 1.932 -9.342 7.466 1.00 97.69 168 PHE A C 1
ATOM 1358 O O . PHE A 1 168 ? 1.970 -10.568 7.590 1.00 97.69 168 PHE A O 1
ATOM 1365 N N . THR A 1 169 ? 2.178 -8.501 8.463 1.00 98.56 169 THR A N 1
ATOM 1366 C CA . THR A 1 169 ? 2.023 -8.816 9.886 1.00 98.56 169 THR A CA 1
ATOM 1367 C C . THR A 1 169 ? 0.997 -7.849 10.467 1.00 98.56 169 THR A C 1
ATOM 1369 O O . THR A 1 169 ? 0.679 -6.840 9.840 1.00 98.56 169 THR A O 1
ATOM 1372 N N . CYS A 1 170 ? 0.439 -8.161 11.628 1.00 98.00 170 CYS A N 1
ATOM 1373 C CA . CYS A 1 170 ? -0.607 -7.351 12.236 1.00 98.00 170 CYS A CA 1
ATOM 1374 C C . CYS A 1 170 ? -0.475 -7.431 13.754 1.00 98.00 170 CYS A C 1
ATOM 1376 O O . CYS A 1 170 ? -0.110 -8.493 14.270 1.00 98.00 170 CYS A O 1
ATOM 1378 N N . ASP A 1 171 ? -0.739 -6.321 14.433 1.00 98.38 171 ASP A N 1
ATOM 1379 C CA . ASP A 1 171 ? -0.836 -6.286 15.888 1.00 98.38 171 ASP A CA 1
ATOM 1380 C C . ASP A 1 171 ? -1.871 -7.298 16.405 1.00 98.38 171 ASP A C 1
ATOM 1382 O O . ASP A 1 171 ? -2.948 -7.485 15.833 1.00 98.38 171 ASP A O 1
ATOM 1386 N N . GLU A 1 172 ? -1.545 -7.974 17.510 1.00 96.75 172 GLU A N 1
ATOM 1387 C CA . GLU A 1 172 ? -2.399 -9.029 18.070 1.00 96.75 172 GLU A CA 1
ATOM 1388 C C . GLU A 1 172 ? -3.758 -8.501 18.552 1.00 96.75 172 GLU A C 1
ATOM 1390 O O . GLU A 1 172 ? -4.748 -9.240 18.505 1.00 96.75 172 GLU A O 1
ATOM 1395 N N . ASP A 1 173 ? -3.803 -7.240 18.986 1.00 97.19 173 ASP A N 1
ATOM 1396 C CA . ASP A 1 173 ? -4.979 -6.530 19.489 1.00 97.19 173 ASP A CA 1
ATOM 1397 C C . ASP A 1 173 ? -5.739 -5.741 18.411 1.00 97.19 173 ASP A C 1
ATOM 1399 O O . ASP A 1 173 ? -6.742 -5.112 18.737 1.00 97.19 173 ASP A O 1
ATOM 1403 N N . ASN A 1 174 ? -5.336 -5.811 17.133 1.00 98.44 174 ASN A N 1
ATOM 1404 C CA . ASN A 1 174 ? -6.165 -5.297 16.042 1.00 98.44 174 ASN A CA 1
ATOM 1405 C C . ASN A 1 174 ? -7.520 -6.029 16.037 1.00 98.44 174 ASN A C 1
ATOM 1407 O O . ASN A 1 174 ? -7.553 -7.258 15.967 1.00 98.44 174 ASN A O 1
ATOM 1411 N N . GLU A 1 175 ? -8.633 -5.297 16.114 1.00 97.94 175 GLU A N 1
ATOM 1412 C CA . GLU A 1 175 ? -9.975 -5.882 16.264 1.00 97.94 175 GLU A CA 1
ATOM 1413 C C . GLU A 1 175 ? -10.582 -6.373 14.940 1.00 97.94 175 GLU A C 1
ATOM 1415 O O . GLU A 1 175 ? -11.469 -7.231 14.948 1.00 97.94 175 GLU A O 1
ATOM 1420 N N . THR A 1 176 ? -10.075 -5.891 13.805 1.00 98.19 176 THR A N 1
ATOM 1421 C CA . THR A 1 176 ? -10.655 -6.147 12.478 1.00 98.19 176 THR A CA 1
ATOM 1422 C C . THR A 1 176 ? -9.897 -7.216 11.707 1.00 98.19 176 THR A C 1
ATOM 1424 O O . THR A 1 176 ? -10.502 -8.073 11.058 1.00 98.19 176 THR A O 1
ATOM 1427 N N . PHE A 1 177 ? -8.572 -7.205 11.803 1.00 98.19 177 PHE A N 1
ATOM 1428 C CA . PHE A 1 177 ? -7.687 -8.050 11.024 1.00 98.19 177 PHE A CA 1
ATOM 1429 C C . PHE A 1 177 ? -6.769 -8.892 11.901 1.00 98.19 177 PHE A C 1
ATOM 1431 O O . PHE A 1 177 ? -6.406 -8.529 13.020 1.00 98.19 177 PHE A O 1
ATOM 1438 N N . TYR A 1 178 ? -6.337 -10.018 11.347 1.00 98.56 178 TYR A N 1
ATOM 1439 C CA . TYR A 1 178 ? -5.157 -10.734 11.811 1.00 98.56 178 TYR A CA 1
ATOM 1440 C C . TYR A 1 178 ? -4.305 -11.159 10.619 1.00 98.56 178 TYR A C 1
ATOM 1442 O O . TYR A 1 178 ? -4.800 -11.320 9.502 1.00 98.56 178 TYR A O 1
ATOM 1450 N N . ALA A 1 179 ? -3.009 -11.358 10.856 1.00 98.19 179 ALA A N 1
ATOM 1451 C CA . ALA A 1 179 ? -2.095 -11.852 9.839 1.00 98.19 179 ALA A CA 1
ATOM 1452 C C . ALA A 1 179 ? -1.701 -13.305 10.115 1.00 98.19 179 ALA A C 1
ATOM 1454 O O . ALA A 1 179 ? -1.352 -13.670 11.239 1.00 98.19 179 ALA A O 1
ATOM 1455 N N . LYS A 1 180 ? -1.708 -14.134 9.072 1.00 98.12 180 LYS A N 1
ATOM 1456 C CA . LYS A 1 180 ? -1.246 -15.523 9.128 1.00 98.12 180 LYS A CA 1
ATOM 1457 C C . LYS A 1 180 ? -0.508 -15.874 7.845 1.00 98.12 180 LYS A C 1
ATOM 1459 O O . LYS A 1 180 ? -0.988 -15.593 6.752 1.00 98.12 180 LYS A O 1
ATOM 1464 N N . ASP A 1 181 ? 0.673 -16.474 7.987 1.00 97.31 181 ASP A N 1
ATOM 1465 C CA . ASP A 1 181 ? 1.531 -16.884 6.867 1.00 97.31 181 ASP A CA 1
ATOM 1466 C C . ASP A 1 181 ? 1.819 -15.744 5.865 1.00 97.31 181 ASP A C 1
ATOM 1468 O O . ASP A 1 181 ? 1.997 -15.969 4.673 1.00 97.31 181 ASP A O 1
ATOM 1472 N N . GLY A 1 182 ? 1.875 -14.498 6.355 1.00 97.44 182 GLY A N 1
ATOM 1473 C CA . GLY A 1 182 ? 2.124 -13.311 5.534 1.00 97.44 182 GLY A CA 1
ATOM 1474 C C . GLY A 1 182 ? 0.901 -12.745 4.806 1.00 97.44 182 GLY A C 1
ATOM 1475 O O . GLY A 1 182 ? 1.064 -11.810 4.024 1.00 97.44 182 GLY A O 1
ATOM 1476 N N . LYS A 1 183 ? -0.300 -13.283 5.049 1.00 97.44 183 LYS A N 1
ATOM 1477 C CA . LYS A 1 183 ? -1.566 -12.801 4.476 1.00 97.44 183 LYS A CA 1
ATOM 1478 C C . LYS A 1 183 ? -2.464 -12.209 5.546 1.00 97.44 183 LYS A C 1
ATOM 1480 O O . LYS A 1 183 ? -2.392 -12.630 6.700 1.00 97.44 183 LYS A O 1
ATOM 1485 N N . LEU A 1 184 ? -3.305 -11.260 5.152 1.00 96.81 184 LEU A N 1
ATOM 1486 C CA . LEU A 1 184 ? -4.256 -10.606 6.038 1.00 96.81 184 LEU A CA 1
ATOM 1487 C C . LEU A 1 184 ? -5.625 -11.282 5.921 1.00 96.81 184 LEU A C 1
ATOM 1489 O O . LEU A 1 184 ? -6.059 -11.634 4.823 1.00 96.81 184 LEU A O 1
ATOM 1493 N N . TYR A 1 185 ? -6.297 -11.455 7.052 1.00 97.94 185 TYR A N 1
ATOM 1494 C CA . TYR A 1 185 ? -7.616 -12.069 7.151 1.00 97.94 185 TYR A CA 1
ATOM 1495 C C . TYR A 1 185 ? -8.531 -11.184 7.990 1.00 97.94 185 TYR A C 1
ATOM 1497 O O . TYR A 1 185 ? -8.081 -10.587 8.971 1.00 97.94 185 TYR A O 1
ATOM 1505 N N . TYR A 1 186 ? -9.809 -11.124 7.624 1.00 97.69 186 TYR A N 1
ATOM 1506 C CA . TYR A 1 186 ? -10.841 -10.523 8.461 1.00 97.69 186 TYR A CA 1
ATOM 1507 C C . TYR A 1 186 ? -11.104 -11.419 9.674 1.00 97.69 186 TYR A C 1
ATOM 1509 O O . TYR A 1 186 ? -11.280 -12.630 9.542 1.00 97.69 186 TYR A O 1
ATOM 1517 N N . ARG A 1 187 ? -11.160 -10.831 10.871 1.00 97.69 187 ARG A N 1
ATOM 1518 C CA . ARG A 1 187 ? -11.515 -11.557 12.103 1.00 97.69 187 ARG A CA 1
ATOM 1519 C C . ARG A 1 187 ? -12.983 -11.951 12.166 1.00 97.69 187 ARG A C 1
ATOM 1521 O O . ARG A 1 187 ? -13.317 -12.888 12.882 1.00 97.69 187 ARG A O 1
ATOM 1528 N N . GLU A 1 188 ? -13.846 -11.227 11.458 1.00 97.25 188 GLU A N 1
ATOM 1529 C CA . GLU A 1 188 ? -15.288 -11.479 11.452 1.00 97.25 188 GLU A CA 1
ATOM 1530 C C . GLU A 1 188 ? -15.624 -12.875 10.908 1.00 97.25 188 GLU A C 1
ATOM 1532 O O . GLU A 1 188 ? -16.478 -13.563 11.472 1.00 97.25 188 GLU A O 1
ATOM 1537 N N . ASP A 1 189 ? -14.954 -13.301 9.834 1.00 97.62 189 ASP A N 1
ATOM 1538 C CA . ASP A 1 189 ? -15.326 -14.502 9.079 1.00 97.62 189 ASP A CA 1
ATOM 1539 C C . ASP A 1 189 ? -14.145 -15.368 8.601 1.00 97.62 189 ASP A C 1
ATOM 1541 O O . ASP A 1 189 ? -14.354 -16.323 7.850 1.00 97.62 189 ASP A O 1
ATOM 1545 N N . ASP A 1 190 ? -12.917 -15.060 9.034 1.00 98.00 190 ASP A N 1
ATOM 1546 C CA . ASP A 1 190 ? -11.675 -15.724 8.616 1.00 98.00 190 ASP A CA 1
ATOM 1547 C C . ASP A 1 190 ? -11.414 -15.683 7.097 1.00 98.00 190 ASP A C 1
ATOM 1549 O O . ASP A 1 190 ? -10.596 -16.449 6.573 1.00 98.00 190 ASP A O 1
ATOM 1553 N N . SER A 1 191 ? -12.090 -14.799 6.358 1.00 97.25 191 SER A N 1
ATOM 1554 C CA . SER A 1 191 ? -11.842 -14.633 4.930 1.00 97.25 191 SER A CA 1
ATOM 1555 C C . SER A 1 191 ? -10.541 -13.868 4.690 1.00 97.25 191 SER A C 1
ATOM 1557 O O . SER A 1 191 ? -10.176 -12.949 5.424 1.00 97.25 191 SER A O 1
ATOM 1559 N N . VAL A 1 192 ? -9.803 -14.266 3.652 1.00 95.94 192 VAL A N 1
ATOM 1560 C CA . VAL A 1 192 ? -8.611 -13.530 3.219 1.00 95.94 192 VAL A CA 1
ATOM 1561 C C . VAL A 1 192 ? -9.034 -12.170 2.672 1.00 95.94 192 VAL A C 1
ATOM 1563 O O . VAL A 1 192 ? -9.987 -12.086 1.893 1.00 95.94 192 VAL A O 1
ATOM 1566 N N . VAL A 1 193 ? -8.307 -11.112 3.033 1.00 93.62 193 VAL A N 1
ATOM 1567 C CA . VAL A 1 193 ? -8.523 -9.793 2.432 1.00 93.62 193 VAL A CA 1
ATOM 1568 C C . VAL A 1 193 ? -8.162 -9.891 0.949 1.00 93.62 193 VAL A C 1
ATOM 1570 O O . VAL A 1 193 ? -7.000 -10.122 0.594 1.00 93.62 193 VAL A O 1
ATOM 1573 N N . SER A 1 194 ? -9.184 -9.804 0.096 1.00 87.38 194 SER A N 1
ATOM 1574 C CA . SER A 1 194 ? -9.064 -9.876 -1.360 1.00 87.38 194 SER A CA 1
ATOM 1575 C C . SER A 1 194 ? -8.482 -8.585 -1.938 1.00 87.38 194 SER A C 1
ATOM 1577 O O . SER A 1 194 ? -8.336 -7.590 -1.236 1.00 87.38 194 SER A O 1
ATOM 1579 N N . ASP A 1 195 ? -8.164 -8.590 -3.235 1.00 82.25 195 ASP A N 1
ATOM 1580 C CA . ASP A 1 195 ? -7.598 -7.436 -3.956 1.00 82.25 195 ASP A CA 1
ATOM 1581 C C . ASP A 1 195 ? -6.206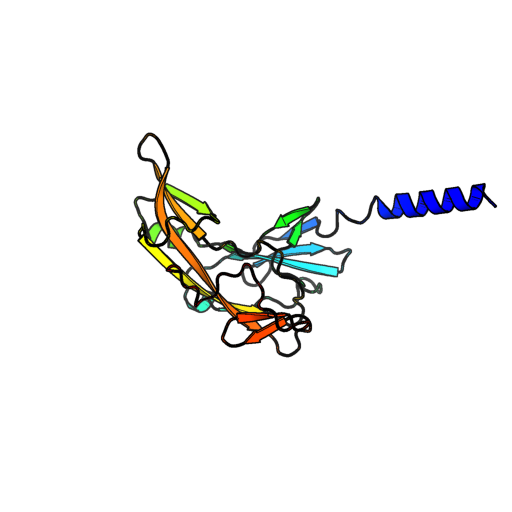 -6.989 -3.455 1.00 82.25 195 ASP A C 1
ATOM 1583 O O . ASP A 1 195 ? -5.747 -5.889 -3.761 1.00 82.25 195 ASP A O 1
ATOM 1587 N N . ILE A 1 196 ? -5.510 -7.875 -2.732 1.00 89.31 196 ILE A N 1
ATOM 1588 C CA . ILE A 1 196 ? -4.100 -7.753 -2.350 1.00 89.31 196 ILE A CA 1
ATOM 1589 C C . ILE A 1 196 ? -3.261 -8.717 -3.187 1.00 89.31 196 ILE A C 1
ATOM 1591 O O . ILE A 1 196 ? -3.522 -9.923 -3.222 1.00 89.31 196 ILE A O 1
ATOM 1595 N N . LEU A 1 197 ? -2.208 -8.197 -3.820 1.00 91.06 197 LEU A N 1
ATOM 1596 C CA . LEU A 1 197 ? -1.205 -9.013 -4.497 1.00 91.06 197 LEU A CA 1
ATOM 1597 C C . LEU A 1 197 ? -0.166 -9.488 -3.473 1.00 91.06 197 LEU A C 1
ATOM 1599 O O . LEU A 1 197 ? 0.823 -8.813 -3.186 1.00 91.06 197 LEU A O 1
ATOM 1603 N N . TYR A 1 198 ? -0.445 -10.626 -2.841 1.00 94.12 198 TYR A N 1
ATOM 1604 C CA . TYR A 1 198 ? 0.431 -11.182 -1.811 1.00 94.12 198 TYR A CA 1
ATOM 1605 C C . TYR A 1 198 ? 1.762 -11.688 -2.385 1.00 94.12 198 TYR A C 1
ATOM 1607 O O . TYR A 1 198 ? 1.848 -12.079 -3.544 1.00 94.12 198 TYR A O 1
ATOM 1615 N N . PHE A 1 199 ? 2.792 -11.738 -1.538 1.00 93.94 199 PHE A N 1
ATOM 1616 C CA . PHE A 1 199 ? 4.151 -12.212 -1.856 1.00 93.94 199 PHE A CA 1
ATOM 1617 C C . PHE A 1 199 ? 4.255 -13.599 -2.506 1.00 93.94 199 PHE A C 1
ATOM 1619 O O . PHE A 1 199 ? 5.272 -13.906 -3.123 1.00 93.94 199 PHE A O 1
ATOM 1626 N N . ASP A 1 200 ? 3.240 -14.445 -2.348 1.00 92.81 200 ASP A N 1
ATOM 1627 C CA . ASP A 1 200 ? 3.173 -15.789 -2.920 1.00 92.81 200 ASP A CA 1
ATOM 1628 C C . ASP A 1 200 ? 2.210 -15.883 -4.114 1.00 92.81 200 ASP A C 1
ATOM 1630 O O . ASP A 1 200 ? 1.788 -16.984 -4.474 1.00 92.81 200 ASP A O 1
ATOM 1634 N N . HIS A 1 201 ? 1.834 -14.745 -4.711 1.00 89.88 201 HIS A N 1
ATOM 1635 C CA . HIS A 1 201 ? 0.981 -14.725 -5.891 1.00 89.88 201 HIS A CA 1
ATOM 1636 C C . HIS A 1 201 ? 1.640 -15.474 -7.054 1.00 89.88 201 HIS A C 1
ATOM 1638 O O . HIS A 1 201 ? 2.816 -15.284 -7.365 1.00 89.88 201 HIS A O 1
ATOM 1644 N N . ASP A 1 202 ? 0.846 -16.322 -7.697 1.00 85.25 202 ASP A N 1
ATOM 1645 C CA . ASP A 1 202 ? 1.258 -17.171 -8.804 1.00 85.25 202 ASP A CA 1
ATOM 1646 C C . ASP A 1 202 ? 0.672 -16.607 -10.099 1.00 85.25 202 ASP A C 1
ATOM 1648 O O . ASP A 1 202 ? -0.530 -16.716 -10.327 1.00 85.25 202 ASP A O 1
ATOM 1652 N N . PHE A 1 203 ? 1.521 -15.993 -10.925 1.00 82.06 203 PHE A N 1
ATOM 1653 C CA . PHE A 1 203 ? 1.125 -15.378 -12.197 1.00 82.06 203 PHE A CA 1
ATOM 1654 C C . PHE A 1 203 ? 0.897 -16.404 -13.324 1.00 82.06 203 PHE A C 1
ATOM 1656 O O . PHE A 1 203 ? 0.502 -16.017 -14.420 1.00 82.06 203 PHE A O 1
ATOM 1663 N N . GLU A 1 204 ? 1.142 -17.700 -13.087 1.00 69.38 204 GLU A N 1
ATOM 1664 C CA . GLU A 1 204 ? 0.967 -18.761 -14.092 1.00 69.38 204 GLU A CA 1
ATOM 1665 C C . GLU A 1 204 ? -0.416 -19.449 -14.035 1.00 69.38 204 GLU A C 1
ATOM 1667 O O . GLU A 1 204 ? -0.674 -20.376 -14.811 1.00 69.38 204 GLU A O 1
ATOM 1672 N N . LYS A 1 205 ? -1.308 -19.026 -13.128 1.00 54.19 205 LYS A N 1
ATOM 1673 C CA . LYS A 1 205 ? -2.672 -19.565 -12.964 1.00 54.19 205 LYS A CA 1
ATOM 1674 C C . LYS A 1 205 ? -3.752 -18.593 -13.418 1.00 54.19 205 LYS A C 1
ATOM 1676 O O . LYS A 1 205 ? -4.731 -19.095 -14.018 1.00 54.19 205 LYS A O 1
#

Sequence (205 aa):
MKKFSMFLVCVIALLSLTGCSMLYDNYQNNAINGFDVKYSEVLDEAFVDTYHWDGTDEAKNIVIPEEYNDMKITALGGYYGRGVPCAFGIELPESYTETLCDEANRWTSSRNYEDVGSVDTVYLNFNIHLSKNVEEITRHSLDTFREGEYFDGEKYHTKIIIVLLYKFTCDEDNETFYAKDGKLYYREDDSVVSDILYFDHDFEK

Secondary structure (DSSP, 8-state):
-HHHHHHHHHHHHHHHSSSSS-S--EEEEEEETTEEEEEETTTTEEEEEEEE--S-SGGGEEE--SEETTEEEEEESEEETTTEEE--EEEPPHHHHHHH-TT--EEEEE---TTBTTBEEEEEEEEEEE-TT--EE-TT--B-EEEEEEE-SSSEEEEEEEEEEEEEEE-TT-SSEEEETTEEEETTT--B-SS--BTT--TT-

Foldseek 3Di:
DVVVVVVVVVVVVVVVVPPDFAAFADWDQCQPPQWTKTGGPPVLAIETQEREAPLDPVSLEAEDDQDGPSRGHAEQWDAYGRGNTRAREYDDDPVNVCVVDVQQPDKDQDPDCVCPVVAAEAEDEGEYEAEQRHQYRPQRNYSFKMFRWHDPPPDIDGHYIYGYAFFYQYDPNNQAWHHDPRFIAGPVPRHTDPPHRHPPDDPVD

Radius of gyration: 20.67 Å; chains: 1; bounding box: 68×40×53 Å

pLDDT: mean 87.5, std 14.05, range [44.59, 98.56]